Protein AF-A0A9J6EDT6-F1 (afdb_monomer_lite)

Sequence (341 aa):
MGRNQSLIVPTLGNRDWVPANAMRSVDAAAYRGFIISGGFKQLLPEEVWRNFERGGYYSLQLSKNIRLVCLNTVLWYTLNNGGRSRSRGDPQLEWLREQLHDAQRHGQKVFISGHIGPGFFLRSLPGTPVSCAHLTGSVTPYGSSHPLHKFTSVSVNPSLRLYSYRRSNGMLLDYTVYYLDLQKANMAAASKVLQLVIGHQVPRWERLYSAKDDFGLQDLSTTSMLELAQRISRSPDLLSRYISYGSSLHDAAPCDGGCRQTMLCAIMASRRDLHAACLGRGDEGHSAHGLPVKDGAETLPTVRDVTVGLTVSASVVAGIVLLVIAKRARMMRAQHYGRFI

InterPro domains:
  IPR029052 Metallo-dependent phosphatase-like [SSF56300] (9-185)
  IPR045473 Sphingomyelin phosphodiesterase, C-terminal domain [PF19272] (129-280)

Organism: Rhipicephalus microplus (NCBI:txid6941)

Secondary structure (DSSP, 8-state):
----S--------TTSSSSTT---SS-HHHHHHHHHTSSHHHHS-GGGHHHHHHHS-EEEEEETTEEEEE--GGGG-TT--S----SSS-HHHHHHHHHHHHHHHTT-EEEEE-SS---S-TTS-SSS------PPPPSS-----STTTTTTS-----EEEEEEEETTTTEEEEEEEEE--HHHHHHHHH-HHHHHHH-S-PPPPEEEEEHHHHHT-S-S-HHHHHHHHHHHHH-HHHHHHHHHHHTTT--SS---HHHHHHHHHHHH--SHHHHHHHTT----------S-------PPPPHHHHHHHHHHHHHHHHHHHHHHHHHHHHHTTS-------

Structure (mmCIF, N/CA/C/O backbone):
data_AF-A0A9J6EDT6-F1
#
_entry.id   AF-A0A9J6EDT6-F1
#
loop_
_atom_site.group_PDB
_atom_site.id
_atom_site.type_symbol
_atom_site.label_atom_id
_atom_site.label_alt_id
_atom_site.label_comp_id
_atom_site.label_asym_id
_atom_site.label_entity_id
_atom_site.label_seq_id
_atom_site.pdbx_PDB_ins_code
_atom_site.Cartn_x
_atom_site.Cartn_y
_atom_site.Cartn_z
_atom_site.occupancy
_atom_site.B_iso_or_equiv
_atom_site.auth_seq_id
_atom_site.auth_comp_id
_atom_site.auth_asym_id
_atom_site.auth_atom_id
_atom_site.pdbx_PDB_model_num
ATOM 1 N N . MET A 1 1 ? 1.818 -32.874 -4.295 1.00 38.69 1 MET A N 1
ATOM 2 C CA . MET A 1 1 ? 2.874 -32.353 -3.395 1.00 38.69 1 MET A CA 1
ATOM 3 C C . MET A 1 1 ? 2.411 -31.015 -2.831 1.00 38.69 1 MET A C 1
ATOM 5 O O . MET A 1 1 ? 1.708 -30.296 -3.529 1.00 38.69 1 MET A O 1
ATOM 9 N N . GLY A 1 2 ? 2.657 -30.774 -1.543 1.00 43.84 2 GLY A N 1
ATOM 10 C CA . GLY A 1 2 ? 1.793 -29.976 -0.662 1.00 43.84 2 GLY A CA 1
ATOM 11 C C . GLY A 1 2 ? 1.709 -28.476 -0.959 1.00 43.84 2 GLY A C 1
ATOM 12 O O . GLY A 1 2 ? 2.706 -27.768 -0.917 1.00 43.84 2 GLY A O 1
ATOM 13 N N . ARG A 1 3 ? 0.486 -27.973 -1.165 1.00 47.31 3 ARG A N 1
ATOM 14 C CA . ARG A 1 3 ? 0.162 -26.538 -1.154 1.00 47.31 3 ARG A CA 1
ATOM 15 C C . ARG A 1 3 ? -0.401 -26.154 0.217 1.00 47.31 3 ARG A C 1
ATOM 17 O O . ARG A 1 3 ? -1.591 -25.911 0.347 1.00 47.31 3 ARG A O 1
ATOM 24 N N . ASN A 1 4 ? 0.456 -26.138 1.234 1.00 53.44 4 ASN A N 1
ATOM 25 C CA . ASN A 1 4 ? 0.135 -25.573 2.555 1.00 53.44 4 ASN A CA 1
ATOM 26 C C . ASN A 1 4 ? 0.997 -24.338 2.876 1.00 53.44 4 ASN A C 1
ATOM 28 O O . ASN A 1 4 ? 1.150 -23.964 4.033 1.00 53.44 4 ASN A O 1
ATOM 32 N N . GLN A 1 5 ? 1.579 -23.706 1.853 1.00 74.50 5 GLN A N 1
ATOM 33 C CA . GLN A 1 5 ? 2.359 -22.479 1.998 1.00 74.50 5 GLN A CA 1
ATOM 34 C C . GLN A 1 5 ? 1.559 -21.282 1.485 1.00 74.50 5 GLN A C 1
ATOM 36 O O . GLN A 1 5 ? 0.989 -21.320 0.392 1.00 74.50 5 GLN A O 1
ATOM 41 N N . SER A 1 6 ? 1.518 -20.223 2.290 1.00 87.88 6 SER A N 1
ATOM 42 C CA . SER A 1 6 ? 0.964 -18.928 1.901 1.00 87.88 6 SER A CA 1
ATOM 43 C C . SER A 1 6 ? 1.780 -18.328 0.756 1.00 87.88 6 SER A C 1
ATOM 45 O O . SER A 1 6 ? 3.007 -18.287 0.825 1.00 87.88 6 SER A O 1
ATOM 47 N N . LEU A 1 7 ? 1.104 -17.831 -0.281 1.00 90.19 7 LEU A N 1
ATOM 48 C CA . LEU A 1 7 ? 1.748 -17.087 -1.364 1.00 90.19 7 LEU A CA 1
ATOM 49 C C . LEU A 1 7 ? 2.198 -15.713 -0.849 1.00 90.19 7 LEU A C 1
ATOM 51 O O . LEU A 1 7 ? 1.380 -14.947 -0.339 1.00 90.19 7 LEU A O 1
ATOM 55 N N . ILE A 1 8 ? 3.479 -15.393 -1.023 1.00 93.31 8 ILE A N 1
ATOM 56 C CA . ILE A 1 8 ? 4.061 -14.091 -0.682 1.00 93.31 8 ILE A CA 1
ATOM 57 C C . ILE A 1 8 ? 4.388 -13.363 -1.984 1.00 93.31 8 ILE A C 1
ATOM 59 O O . ILE A 1 8 ? 5.117 -13.887 -2.821 1.00 93.31 8 ILE A O 1
ATOM 63 N N . VAL A 1 9 ? 3.859 -12.150 -2.149 1.00 94.75 9 VAL A N 1
ATOM 64 C CA . VAL A 1 9 ? 3.999 -11.371 -3.386 1.00 94.75 9 VAL A CA 1
ATOM 65 C C . VAL A 1 9 ? 4.704 -10.037 -3.095 1.00 94.75 9 VAL A C 1
ATOM 67 O O . VAL A 1 9 ? 4.051 -9.088 -2.656 1.00 94.75 9 VAL A O 1
ATOM 70 N N . PRO A 1 10 ? 6.034 -9.941 -3.287 1.00 96.00 10 PRO A N 1
ATOM 71 C CA . PRO A 1 10 ? 6.797 -8.738 -2.959 1.00 96.00 10 PRO A CA 1
ATOM 72 C C . PRO A 1 10 ? 6.601 -7.602 -3.975 1.00 96.00 10 PRO A C 1
ATOM 74 O O . PRO A 1 10 ? 6.541 -7.814 -5.183 1.00 96.00 10 PRO A O 1
ATOM 77 N N . THR A 1 11 ? 6.563 -6.359 -3.500 1.00 96.25 11 THR A N 1
ATOM 78 C CA . THR A 1 11 ? 6.570 -5.150 -4.341 1.00 96.25 11 THR A CA 1
ATOM 79 C C . THR A 1 11 ? 7.785 -4.310 -3.970 1.00 96.25 11 THR A C 1
ATOM 81 O O . THR A 1 11 ? 7.991 -4.051 -2.788 1.00 96.25 11 THR A O 1
ATOM 84 N N . LEU A 1 12 ? 8.581 -3.905 -4.963 1.00 97.00 12 LEU A N 1
ATOM 85 C CA . LEU A 1 12 ? 9.830 -3.182 -4.722 1.00 97.00 12 LEU A CA 1
ATOM 86 C C . LEU A 1 12 ? 9.581 -1.764 -4.198 1.00 97.00 12 LEU A C 1
ATOM 88 O O . LEU A 1 12 ? 8.773 -1.012 -4.752 1.00 97.00 12 LEU A O 1
ATOM 92 N N . GLY A 1 13 ? 10.331 -1.396 -3.165 1.00 96.50 13 GLY A N 1
ATOM 93 C CA . GLY A 1 13 ? 10.409 -0.059 -2.603 1.00 96.50 13 GLY A CA 1
ATOM 94 C C . GLY A 1 13 ? 11.639 0.726 -3.044 1.00 96.50 13 GLY A C 1
ATOM 95 O O . GLY A 1 13 ? 12.617 0.199 -3.571 1.00 96.50 13 GLY A O 1
ATOM 96 N N . ASN A 1 14 ? 11.609 2.039 -2.821 1.00 94.25 14 ASN A N 1
ATOM 97 C CA . ASN A 1 14 ? 12.676 2.947 -3.257 1.00 94.25 14 ASN A CA 1
ATOM 98 C C . ASN A 1 14 ? 13.999 2.749 -2.494 1.00 94.25 14 ASN A C 1
ATOM 100 O O . ASN A 1 14 ? 15.045 3.216 -2.949 1.00 94.25 14 ASN A O 1
ATOM 104 N N . ARG A 1 15 ? 13.955 2.067 -1.343 1.00 93.94 15 ARG A N 1
ATOM 105 C CA . ARG A 1 15 ? 15.127 1.696 -0.535 1.00 93.94 15 ARG A CA 1
ATOM 106 C C . ARG A 1 15 ? 15.641 0.278 -0.802 1.00 93.94 15 ARG A C 1
ATOM 108 O O . ARG A 1 15 ? 16.673 -0.074 -0.245 1.00 93.94 15 ARG A O 1
ATOM 115 N N . ASP A 1 16 ? 14.999 -0.481 -1.690 1.00 95.75 16 ASP A N 1
ATOM 116 C CA . ASP A 1 16 ? 15.435 -1.838 -2.065 1.00 95.75 16 ASP A CA 1
ATOM 117 C C . ASP A 1 16 ? 16.568 -1.823 -3.104 1.00 95.75 16 ASP A C 1
ATOM 119 O O . ASP A 1 16 ? 16.994 -2.861 -3.600 1.00 95.75 16 ASP A O 1
ATOM 123 N N . TRP A 1 17 ? 17.050 -0.634 -3.466 1.00 94.31 17 TRP A N 1
ATOM 124 C CA . TRP A 1 17 ? 18.110 -0.426 -4.439 1.00 94.31 17 TRP A CA 1
ATOM 125 C C . TRP A 1 17 ? 19.313 0.246 -3.785 1.00 94.31 17 TRP A C 1
ATOM 127 O O . TRP A 1 17 ? 19.157 1.057 -2.869 1.00 94.31 17 TRP A O 1
ATOM 137 N N . VAL A 1 18 ? 20.510 -0.049 -4.293 1.00 91.75 18 VAL A N 1
ATOM 138 C CA . VAL A 1 18 ? 21.749 0.598 -3.858 1.00 91.75 18 VAL A CA 1
ATOM 139 C C . VAL A 1 18 ? 22.354 1.392 -5.023 1.00 91.75 18 VAL A C 1
ATOM 141 O O . VAL A 1 18 ? 22.650 0.801 -6.062 1.00 91.75 18 VAL A O 1
ATOM 144 N N . PRO A 1 19 ? 22.559 2.715 -4.870 1.00 93.75 19 PRO A N 1
ATOM 145 C CA . PRO A 1 19 ? 22.135 3.544 -3.736 1.00 93.75 19 PRO A CA 1
ATOM 146 C C . PRO A 1 19 ? 20.606 3.733 -3.684 1.00 93.75 19 PRO A C 1
ATOM 148 O O . PRO A 1 19 ? 19.911 3.587 -4.691 1.00 93.75 19 PRO A O 1
ATOM 151 N N . ALA A 1 20 ? 20.073 4.068 -2.503 1.00 92.38 20 ALA A N 1
ATOM 152 C CA . ALA A 1 20 ? 18.638 4.305 -2.335 1.00 92.38 20 ALA A CA 1
ATOM 153 C C . ALA A 1 20 ? 18.149 5.418 -3.276 1.00 92.38 20 ALA A C 1
ATOM 155 O O . ALA A 1 20 ? 18.846 6.410 -3.490 1.00 92.38 20 ALA A O 1
ATOM 156 N N . ASN A 1 21 ? 16.931 5.271 -3.802 1.00 92.06 21 ASN A N 1
ATOM 157 C CA . ASN A 1 21 ? 16.364 6.159 -4.821 1.00 92.06 21 ASN A CA 1
ATOM 158 C C . ASN A 1 21 ? 17.212 6.264 -6.104 1.00 92.06 21 ASN A C 1
ATOM 160 O O . ASN A 1 21 ? 17.249 7.323 -6.719 1.00 92.06 21 ASN A O 1
ATOM 164 N N . ALA A 1 22 ? 17.905 5.203 -6.518 1.00 95.12 22 ALA A N 1
ATOM 165 C CA . ALA A 1 22 ? 18.620 5.172 -7.797 1.00 95.12 22 ALA A CA 1
ATOM 166 C C . ALA A 1 22 ? 18.222 3.974 -8.671 1.00 95.12 22 ALA A C 1
ATOM 168 O O . ALA A 1 22 ? 19.026 3.461 -9.449 1.00 95.12 22 ALA A O 1
ATOM 169 N N . MET A 1 23 ? 16.969 3.529 -8.552 1.00 95.50 23 MET A N 1
ATOM 170 C CA . MET A 1 23 ? 16.460 2.373 -9.280 1.00 95.50 23 MET A CA 1
ATOM 171 C C . MET A 1 23 ? 16.336 2.681 -10.772 1.00 95.50 23 MET A C 1
ATOM 173 O O . MET A 1 23 ? 15.609 3.595 -11.177 1.00 95.50 23 MET A O 1
ATOM 177 N N . ARG A 1 24 ? 17.056 1.910 -11.588 1.00 93.31 24 ARG A N 1
ATOM 178 C CA . ARG A 1 24 ? 17.156 2.120 -13.035 1.00 93.31 24 ARG A CA 1
ATOM 179 C C . ARG A 1 24 ? 15.981 1.473 -13.752 1.00 93.31 24 ARG A C 1
ATOM 181 O O . ARG A 1 24 ? 15.628 0.342 -13.459 1.00 93.31 24 ARG A O 1
ATOM 188 N N . SER A 1 25 ? 15.419 2.169 -14.737 1.00 87.88 25 SER A N 1
ATOM 189 C CA . SER A 1 25 ? 14.292 1.658 -15.538 1.00 87.88 25 SER A CA 1
ATOM 190 C C . SER A 1 25 ? 14.646 0.488 -16.464 1.00 87.88 25 SER A C 1
ATOM 192 O O . SER A 1 25 ? 13.749 -0.241 -16.875 1.00 87.88 25 SER A O 1
ATOM 194 N N . VAL A 1 26 ? 15.930 0.305 -16.792 1.00 87.19 26 VAL A N 1
ATOM 195 C CA . VAL A 1 26 ? 16.430 -0.791 -17.633 1.00 87.19 26 VAL A CA 1
ATOM 196 C C . VAL A 1 26 ? 17.719 -1.331 -17.019 1.00 87.19 26 VAL A C 1
ATOM 198 O O . VAL A 1 26 ? 18.790 -0.756 -17.211 1.00 87.19 26 VAL A O 1
ATOM 201 N N . ASP A 1 27 ? 17.607 -2.423 -16.263 1.00 91.75 27 ASP A N 1
ATOM 202 C CA . ASP A 1 27 ? 18.749 -3.123 -15.664 1.00 91.75 27 ASP A CA 1
ATOM 203 C C . ASP A 1 27 ? 18.396 -4.590 -15.364 1.00 91.75 27 ASP A C 1
ATOM 205 O O . ASP A 1 27 ? 18.144 -4.994 -14.226 1.00 91.75 27 ASP A O 1
ATOM 209 N N . ALA A 1 28 ? 18.323 -5.402 -16.422 1.00 93.00 28 ALA A N 1
ATOM 210 C CA . ALA A 1 28 ? 17.904 -6.798 -16.305 1.00 93.00 28 ALA A CA 1
ATOM 211 C C . ALA A 1 28 ? 18.813 -7.621 -15.381 1.00 93.00 28 ALA A C 1
ATOM 213 O O . ALA A 1 28 ? 18.335 -8.535 -14.715 1.00 93.00 28 ALA A O 1
ATOM 214 N N . ALA A 1 29 ? 20.106 -7.287 -15.306 1.00 94.88 29 ALA A N 1
ATOM 215 C CA . ALA A 1 29 ? 21.044 -7.957 -14.413 1.00 94.88 29 ALA A CA 1
ATOM 216 C C . ALA A 1 29 ? 20.707 -7.683 -12.941 1.00 94.88 29 ALA A C 1
ATOM 218 O O . ALA A 1 29 ? 20.621 -8.625 -12.152 1.00 94.88 29 ALA A O 1
ATOM 219 N N . ALA A 1 30 ? 20.446 -6.423 -12.581 1.00 94.88 30 ALA A N 1
ATOM 220 C CA . ALA A 1 30 ? 20.045 -6.069 -11.225 1.00 94.88 30 ALA A CA 1
ATOM 221 C C . ALA A 1 30 ? 18.688 -6.680 -10.842 1.00 94.88 30 ALA A C 1
ATOM 223 O O . ALA A 1 30 ? 18.562 -7.265 -9.766 1.00 94.88 30 ALA A O 1
ATOM 224 N N . TYR A 1 31 ? 17.688 -6.633 -11.733 1.00 96.88 31 TYR A N 1
ATOM 225 C CA . TYR A 1 31 ? 16.389 -7.266 -11.478 1.00 96.88 31 TYR A CA 1
ATOM 226 C C . TYR A 1 31 ? 16.497 -8.788 -11.332 1.00 96.88 31 TYR A C 1
ATOM 228 O O . TYR A 1 31 ? 15.930 -9.363 -10.403 1.00 96.88 31 TYR A O 1
ATOM 236 N N . ARG A 1 32 ? 17.293 -9.446 -12.180 1.00 96.69 32 ARG A N 1
ATOM 237 C CA . ARG A 1 32 ? 17.616 -10.870 -12.031 1.00 96.69 32 ARG A CA 1
ATOM 238 C C . ARG A 1 32 ? 18.310 -11.165 -10.698 1.00 96.69 32 ARG A C 1
ATOM 240 O O . ARG A 1 32 ? 18.080 -12.223 -10.115 1.00 96.69 32 ARG A O 1
ATOM 247 N N . GLY A 1 33 ? 19.097 -10.224 -10.177 1.00 96.88 33 GLY A N 1
ATOM 248 C CA . GLY A 1 33 ? 19.704 -10.299 -8.849 1.00 96.88 33 GLY A CA 1
ATOM 249 C C . GLY A 1 33 ? 18.689 -10.517 -7.720 1.00 96.88 33 GLY A C 1
ATOM 250 O O . GLY A 1 33 ? 18.936 -11.350 -6.850 1.00 96.88 33 GLY A O 1
ATOM 251 N N . PHE A 1 34 ? 17.514 -9.875 -7.758 1.00 96.56 34 PHE A N 1
ATOM 252 C CA . PHE A 1 34 ? 16.452 -10.126 -6.765 1.00 96.56 34 PHE A CA 1
ATOM 253 C C . PHE A 1 34 ? 15.929 -11.566 -6.825 1.00 96.56 34 PHE A C 1
ATOM 255 O O . PHE A 1 34 ? 15.660 -12.172 -5.789 1.00 96.56 34 PHE A O 1
ATOM 262 N N . ILE A 1 35 ? 15.818 -12.130 -8.031 1.00 96.25 35 ILE A N 1
ATOM 263 C CA . ILE A 1 35 ? 15.349 -13.504 -8.250 1.00 96.25 35 ILE A CA 1
ATOM 264 C C . ILE A 1 35 ? 16.377 -14.503 -7.726 1.00 96.25 35 ILE A C 1
ATOM 266 O O . ILE A 1 35 ? 16.042 -15.353 -6.902 1.00 96.25 35 ILE A O 1
ATOM 270 N N . ILE A 1 36 ? 17.622 -14.393 -8.191 1.00 95.38 36 ILE A N 1
ATOM 271 C CA . ILE A 1 36 ? 18.660 -15.402 -7.951 1.00 95.38 36 ILE A CA 1
ATOM 272 C C . ILE A 1 36 ? 19.263 -15.269 -6.550 1.00 95.38 36 ILE A C 1
ATOM 274 O O . ILE A 1 36 ? 19.450 -16.279 -5.875 1.00 95.38 36 ILE A O 1
ATOM 278 N N . SER A 1 37 ? 19.534 -14.041 -6.106 1.00 94.69 37 SER A N 1
ATOM 279 C CA . SER A 1 37 ? 20.268 -13.765 -4.864 1.00 94.69 37 SER A CA 1
ATOM 280 C C . SER A 1 37 ? 19.402 -13.121 -3.780 1.00 94.69 37 SER A C 1
ATOM 282 O O . SER A 1 37 ? 19.696 -13.270 -2.600 1.00 94.69 37 SER A O 1
ATOM 284 N N . GLY A 1 38 ? 18.323 -12.427 -4.154 1.00 93.06 38 GLY A N 1
ATOM 285 C CA . GLY A 1 38 ? 17.404 -11.754 -3.223 1.00 93.06 38 GLY A CA 1
ATOM 286 C C . GLY A 1 38 ? 16.283 -12.638 -2.668 1.00 93.06 38 GLY A C 1
ATOM 287 O O . GLY A 1 38 ? 15.365 -12.129 -2.032 1.00 93.06 38 GLY A O 1
ATOM 288 N N . GLY A 1 39 ? 16.313 -13.948 -2.934 1.00 93.38 39 GLY A N 1
ATOM 289 C CA . GLY A 1 39 ? 15.320 -14.909 -2.439 1.00 93.38 39 GLY A CA 1
ATOM 290 C C . GLY A 1 39 ? 13.986 -14.912 -3.194 1.00 93.38 39 GLY A C 1
ATOM 291 O O . GLY A 1 39 ? 13.130 -15.746 -2.900 1.00 93.38 39 GLY A O 1
ATOM 292 N N . PHE A 1 40 ? 13.787 -14.058 -4.209 1.00 95.38 40 PHE A N 1
ATOM 293 C CA . PHE A 1 40 ? 12.492 -13.983 -4.902 1.00 95.38 40 PHE A CA 1
ATOM 294 C C . PHE A 1 40 ? 12.185 -15.256 -5.697 1.00 95.38 40 PHE A C 1
ATOM 296 O O . PHE A 1 40 ? 11.012 -15.554 -5.898 1.00 95.38 40 PHE A O 1
ATOM 303 N N . LYS A 1 41 ? 13.191 -16.065 -6.062 1.00 94.50 41 LYS A N 1
ATOM 304 C CA . LYS A 1 41 ? 12.986 -17.405 -6.642 1.00 94.50 41 LYS A CA 1
ATOM 305 C C . LYS A 1 41 ? 12.113 -18.321 -5.770 1.00 94.50 41 LYS A C 1
ATOM 307 O O . LYS A 1 41 ? 11.437 -19.191 -6.303 1.00 94.50 41 LYS A O 1
ATOM 312 N N . GLN A 1 42 ? 12.125 -18.143 -4.448 1.00 92.69 42 GLN A N 1
ATOM 313 C CA . GLN A 1 42 ? 11.323 -18.946 -3.514 1.00 92.69 42 GLN A CA 1
ATOM 314 C C . GLN A 1 42 ? 9.898 -18.399 -3.346 1.00 92.69 42 GLN A C 1
ATOM 316 O O . GLN A 1 42 ? 9.012 -19.121 -2.899 1.00 92.69 42 GLN A O 1
ATOM 321 N N . LEU A 1 43 ? 9.682 -17.124 -3.687 1.00 93.81 43 LEU A N 1
ATOM 322 C CA . LEU A 1 43 ? 8.419 -16.411 -3.482 1.00 93.81 43 LEU A CA 1
ATOM 323 C C . LEU A 1 43 ? 7.587 -16.327 -4.768 1.00 93.81 43 LEU A C 1
ATOM 325 O O . LEU A 1 43 ? 6.360 -16.364 -4.719 1.00 93.81 43 LEU A O 1
ATOM 329 N N . LEU A 1 44 ? 8.258 -16.202 -5.916 1.00 93.62 44 LEU A N 1
ATOM 330 C CA . LEU A 1 44 ? 7.648 -15.917 -7.208 1.00 93.62 44 LEU A CA 1
ATOM 331 C C . LEU A 1 44 ? 7.788 -17.093 -8.183 1.00 93.62 44 LEU A C 1
ATOM 333 O O . LEU A 1 44 ? 8.900 -17.592 -8.371 1.00 93.62 44 LEU A O 1
ATOM 337 N N . PRO A 1 45 ? 6.702 -17.487 -8.873 1.00 93.50 45 PRO A N 1
ATOM 338 C CA . PRO A 1 45 ? 6.756 -18.535 -9.887 1.00 93.50 45 PRO A CA 1
ATOM 339 C C . PRO A 1 45 ? 7.574 -18.098 -11.111 1.00 93.50 45 PRO A C 1
ATOM 341 O O . PRO A 1 45 ? 7.629 -16.916 -11.446 1.00 93.50 45 PRO A O 1
ATOM 344 N N . GLU A 1 46 ? 8.172 -19.056 -11.823 1.00 94.88 46 GLU A N 1
ATOM 345 C CA . GLU A 1 46 ? 9.049 -18.776 -12.976 1.00 94.88 46 GLU A CA 1
ATOM 346 C C . GLU A 1 46 ? 8.358 -17.981 -14.096 1.00 94.88 46 GLU A C 1
ATOM 348 O O . GLU A 1 46 ? 8.991 -17.181 -14.785 1.00 94.88 46 GLU A O 1
ATOM 353 N N . GLU A 1 47 ? 7.038 -18.132 -14.236 1.00 94.69 47 GLU A N 1
ATOM 354 C CA . GLU A 1 47 ? 6.223 -17.446 -15.246 1.00 94.69 47 GLU A CA 1
ATOM 355 C C . GLU A 1 47 ? 6.302 -15.912 -15.167 1.00 94.69 47 GLU A C 1
ATOM 357 O O . GLU A 1 47 ? 6.160 -15.235 -16.189 1.00 94.69 47 GLU A O 1
ATOM 362 N N . VAL A 1 48 ? 6.574 -15.341 -13.984 1.00 96.00 48 VAL A N 1
ATOM 363 C CA . VAL A 1 48 ? 6.650 -13.881 -13.820 1.00 96.00 48 VAL A CA 1
ATOM 364 C C . VAL A 1 48 ? 8.049 -13.310 -14.018 1.00 96.00 48 VAL A C 1
ATOM 366 O O . VAL A 1 48 ? 8.196 -12.098 -14.196 1.00 96.00 48 VAL A O 1
ATOM 369 N N . TRP A 1 49 ? 9.081 -14.157 -14.026 1.00 95.94 49 TRP A N 1
ATOM 370 C CA . TRP A 1 49 ? 10.478 -13.718 -13.989 1.00 95.94 49 TRP A CA 1
ATOM 371 C C . TRP A 1 49 ? 10.852 -12.882 -15.209 1.00 95.94 49 TRP A C 1
ATOM 373 O O . TRP A 1 49 ? 11.505 -11.853 -15.069 1.00 95.94 49 TRP A O 1
ATOM 383 N N . ARG A 1 50 ? 10.361 -13.248 -16.400 1.00 95.12 50 ARG A N 1
ATOM 384 C CA . ARG A 1 50 ? 10.637 -12.494 -17.633 1.00 95.12 50 ARG A CA 1
ATOM 385 C C . ARG A 1 50 ? 10.159 -11.041 -17.550 1.00 95.12 50 ARG A C 1
ATOM 387 O O . ARG A 1 50 ? 10.851 -10.154 -18.038 1.00 95.12 50 ARG A O 1
ATOM 394 N N . ASN A 1 51 ? 8.985 -10.790 -16.966 1.00 94.56 51 ASN A N 1
ATOM 395 C CA . ASN A 1 51 ? 8.484 -9.423 -16.789 1.00 94.56 51 ASN A CA 1
ATOM 396 C C . ASN A 1 51 ? 9.207 -8.716 -15.642 1.00 94.56 51 ASN A C 1
ATOM 398 O O . ASN A 1 51 ? 9.599 -7.560 -15.794 1.00 94.56 51 ASN A O 1
ATOM 402 N N . PHE A 1 52 ? 9.482 -9.433 -14.549 1.00 96.94 52 PHE A N 1
ATOM 403 C CA . PHE A 1 52 ? 10.256 -8.892 -13.439 1.00 96.94 52 PHE A CA 1
ATOM 404 C C . PHE A 1 52 ? 11.638 -8.397 -13.899 1.00 96.94 52 PHE A C 1
ATOM 406 O O . PHE A 1 52 ? 12.037 -7.289 -13.561 1.00 96.94 52 PHE A O 1
ATOM 413 N N . GLU A 1 53 ? 12.340 -9.147 -14.751 1.00 96.12 53 GLU A N 1
ATOM 414 C CA . GLU A 1 53 ? 13.641 -8.746 -15.305 1.00 96.12 53 GLU A CA 1
ATOM 415 C C . GLU A 1 53 ? 13.579 -7.497 -16.203 1.00 96.12 53 GLU A C 1
ATOM 417 O O . GLU A 1 53 ? 14.590 -6.822 -16.383 1.00 96.12 53 GLU A O 1
ATOM 422 N N . ARG A 1 54 ? 12.410 -7.148 -16.759 1.00 93.62 54 ARG A N 1
ATOM 423 C CA . ARG A 1 54 ? 12.257 -5.945 -17.596 1.00 93.62 54 ARG A CA 1
ATOM 424 C C . ARG A 1 54 ? 12.215 -4.654 -16.786 1.00 93.62 54 ARG A C 1
ATOM 426 O O . ARG A 1 54 ? 12.568 -3.611 -17.327 1.00 93.62 54 ARG A O 1
ATOM 433 N N . GLY A 1 55 ? 11.750 -4.698 -15.539 1.00 93.94 55 GLY A N 1
ATOM 434 C CA . GLY A 1 55 ? 11.508 -3.471 -14.776 1.00 93.94 55 GLY A CA 1
ATOM 435 C C . GLY A 1 55 ? 10.996 -3.643 -13.348 1.00 93.94 55 GLY A C 1
ATOM 436 O O . GLY A 1 55 ? 10.495 -2.678 -12.777 1.00 93.94 55 GLY A O 1
ATOM 437 N N . GLY A 1 56 ? 11.067 -4.838 -12.764 1.00 96.31 56 GLY A N 1
ATOM 438 C CA . GLY A 1 56 ? 10.602 -5.127 -11.403 1.00 96.31 56 GLY A CA 1
ATOM 439 C C . GLY A 1 56 ? 9.079 -5.162 -11.231 1.00 96.31 56 GLY A C 1
ATOM 440 O O . GLY A 1 56 ? 8.601 -5.131 -10.100 1.00 96.31 56 GLY A O 1
ATOM 441 N N . TYR A 1 57 ? 8.316 -5.202 -12.327 1.00 97.50 57 TYR A N 1
ATOM 442 C CA . TYR A 1 57 ? 6.854 -5.309 -12.330 1.00 97.50 57 TYR A CA 1
ATOM 443 C C . TYR A 1 57 ? 6.398 -6.638 -12.935 1.00 97.50 57 TYR A C 1
ATOM 445 O O . TYR A 1 57 ? 7.083 -7.225 -13.773 1.00 97.50 57 TYR A O 1
ATOM 453 N N . TYR A 1 58 ? 5.249 -7.136 -12.487 1.00 98.06 58 TYR A N 1
ATOM 454 C CA . TYR A 1 58 ? 4.726 -8.436 -12.901 1.00 98.06 58 TYR A CA 1
ATOM 455 C C . TYR A 1 58 ? 3.256 -8.625 -12.511 1.00 98.06 58 TYR A C 1
ATOM 457 O O . TYR A 1 58 ? 2.702 -7.864 -11.718 1.00 98.06 58 TYR A O 1
ATOM 465 N N . SER A 1 59 ? 2.609 -9.645 -13.074 1.00 98.06 59 SER A N 1
ATOM 466 C CA . SER A 1 59 ? 1.213 -9.990 -12.796 1.00 98.06 59 SER A CA 1
ATOM 467 C C . SER A 1 59 ? 1.080 -11.448 -12.380 1.00 98.06 59 SER A C 1
ATOM 469 O O . SER A 1 59 ? 1.737 -12.307 -12.959 1.00 98.06 59 SER A O 1
ATOM 471 N N . LEU A 1 60 ? 0.181 -11.729 -11.440 1.00 96.12 60 LEU A N 1
ATOM 472 C CA . LEU A 1 60 ? -0.165 -13.075 -10.990 1.00 96.12 60 LEU A CA 1
ATOM 473 C C . LEU A 1 60 ? -1.669 -13.296 -11.090 1.00 96.12 60 LEU A C 1
ATOM 475 O O . LEU A 1 60 ? -2.468 -12.444 -10.694 1.00 96.12 60 LEU A O 1
ATOM 479 N N . GLN A 1 61 ? -2.068 -14.470 -11.565 1.00 94.81 61 GLN A N 1
ATOM 480 C CA . GLN A 1 61 ? -3.456 -14.897 -11.492 1.00 94.81 61 GLN A CA 1
ATOM 481 C C . GLN A 1 61 ? -3.708 -15.589 -10.146 1.00 94.81 61 GLN A C 1
ATOM 483 O O . GLN A 1 61 ? -3.237 -16.696 -9.909 1.00 94.81 61 GLN A O 1
ATOM 488 N N . LEU A 1 62 ? -4.456 -14.935 -9.253 1.00 93.56 62 LEU A N 1
ATOM 489 C CA . LEU A 1 62 ? -4.768 -15.479 -7.924 1.00 93.56 62 LEU A CA 1
ATOM 490 C C . LEU A 1 62 ? -5.919 -16.494 -7.977 1.00 93.56 62 LEU A C 1
ATOM 492 O O . LEU A 1 62 ? -5.979 -17.423 -7.173 1.00 93.56 62 LEU A O 1
ATOM 496 N N . SER A 1 63 ? -6.853 -16.311 -8.913 1.00 94.19 63 SER A N 1
ATOM 497 C CA . SER A 1 63 ? -7.938 -17.249 -9.216 1.00 94.19 63 SER A CA 1
ATOM 498 C C . SER A 1 63 ? -8.453 -17.026 -10.642 1.00 94.19 63 SER A C 1
ATOM 500 O O . SER A 1 63 ? -8.004 -16.117 -11.342 1.00 94.19 63 SER A O 1
ATOM 502 N N . LYS A 1 64 ? -9.450 -17.803 -11.088 1.00 95.06 64 LYS A N 1
ATOM 503 C CA . LYS A 1 64 ? -10.120 -17.562 -12.380 1.00 95.06 64 LYS A CA 1
ATOM 504 C C . LYS A 1 64 ? -10.623 -16.115 -12.518 1.00 95.06 64 LYS A C 1
ATOM 506 O O . LYS A 1 64 ? -10.538 -15.557 -13.607 1.00 95.06 64 LYS A O 1
ATOM 511 N N . ASN A 1 65 ? -11.053 -15.507 -11.409 1.00 96.00 65 ASN A N 1
ATOM 512 C CA . ASN A 1 65 ? -11.750 -14.219 -11.386 1.00 96.00 65 ASN A CA 1
ATOM 513 C C . ASN A 1 65 ? -10.917 -13.084 -10.767 1.00 96.00 65 ASN A C 1
ATOM 515 O O . ASN A 1 65 ? -11.410 -11.962 -10.676 1.00 96.00 65 ASN A O 1
ATOM 519 N N . ILE A 1 66 ? -9.694 -13.352 -10.292 1.00 97.50 66 ILE A N 1
ATOM 520 C CA . ILE A 1 66 ? -8.871 -12.365 -9.578 1.00 97.50 66 ILE A CA 1
ATOM 521 C C . ILE A 1 66 ? -7.443 -12.378 -10.117 1.00 97.50 66 ILE A C 1
ATOM 523 O O . ILE A 1 66 ? -6.769 -13.411 -10.114 1.00 97.50 66 ILE A O 1
ATOM 527 N N . ARG A 1 67 ? -6.967 -11.197 -10.506 1.00 97.75 67 ARG A N 1
ATOM 528 C CA . ARG A 1 67 ? -5.588 -10.925 -10.912 1.00 97.75 67 ARG A CA 1
ATOM 529 C C . ARG A 1 67 ? -4.950 -9.924 -9.954 1.00 97.75 67 ARG A C 1
ATOM 531 O O . ARG A 1 67 ? -5.597 -8.980 -9.512 1.00 97.75 67 ARG A O 1
ATOM 538 N N . LEU A 1 68 ? -3.672 -10.116 -9.660 1.00 97.81 68 LEU A N 1
ATOM 539 C CA . LEU A 1 68 ? -2.825 -9.156 -8.966 1.00 97.81 68 LEU A CA 1
ATOM 540 C C . LEU A 1 68 ? -1.805 -8.593 -9.955 1.00 97.81 68 LEU A C 1
ATOM 542 O O . LEU A 1 68 ? -1.160 -9.352 -10.674 1.00 97.81 68 LEU A O 1
ATOM 546 N N . VAL A 1 69 ? -1.659 -7.273 -9.988 1.00 98.50 69 VAL A N 1
ATOM 547 C CA . VAL A 1 69 ? -0.644 -6.564 -10.768 1.00 98.50 69 VAL A CA 1
ATOM 548 C C . VAL A 1 69 ? 0.260 -5.807 -9.801 1.00 98.50 69 VAL A C 1
ATOM 550 O O . VAL A 1 69 ? -0.184 -4.903 -9.097 1.00 98.50 69 VAL A O 1
ATOM 553 N N . CYS A 1 70 ? 1.531 -6.185 -9.760 1.00 98.19 70 CYS A N 1
ATOM 554 C CA . CYS A 1 70 ? 2.554 -5.547 -8.946 1.00 98.19 70 CYS A CA 1
ATOM 555 C C . CYS A 1 70 ? 3.345 -4.579 -9.819 1.00 98.19 70 CYS A C 1
ATOM 557 O O . CYS A 1 70 ? 4.046 -4.994 -10.743 1.00 98.19 70 CYS A O 1
ATOM 559 N N . LEU A 1 71 ? 3.212 -3.289 -9.526 1.00 97.94 71 LEU A N 1
ATOM 560 C CA . LEU A 1 71 ? 3.893 -2.217 -10.235 1.00 97.94 71 LEU A CA 1
ATOM 561 C C . LEU A 1 71 ? 5.191 -1.842 -9.524 1.00 97.94 71 LEU A C 1
ATOM 563 O O . LEU A 1 71 ? 5.246 -1.720 -8.299 1.00 97.94 71 LEU A O 1
ATOM 567 N N . ASN A 1 72 ? 6.213 -1.546 -10.314 1.00 96.88 72 ASN A N 1
ATOM 568 C CA . ASN A 1 72 ? 7.385 -0.825 -9.863 1.00 96.88 72 ASN A CA 1
ATOM 569 C C . ASN A 1 72 ? 7.138 0.685 -9.976 1.00 96.88 72 ASN A C 1
ATOM 571 O O . ASN A 1 72 ? 7.562 1.359 -10.920 1.00 96.88 72 ASN A O 1
ATOM 575 N N . THR A 1 73 ? 6.442 1.218 -8.977 1.00 95.31 73 THR A N 1
ATOM 576 C CA . THR A 1 73 ? 6.125 2.648 -8.856 1.00 95.31 73 THR A CA 1
ATOM 577 C C . THR A 1 73 ? 7.345 3.520 -8.538 1.00 95.31 73 THR A C 1
ATOM 579 O O . THR A 1 73 ? 7.275 4.739 -8.672 1.00 95.31 73 THR A O 1
ATOM 582 N N . VAL A 1 74 ? 8.476 2.929 -8.122 1.00 94.69 74 VAL A N 1
ATOM 583 C CA . VAL A 1 74 ? 9.722 3.669 -7.837 1.00 94.69 74 VAL A CA 1
ATOM 584 C C . VAL A 1 74 ? 10.235 4.371 -9.096 1.00 94.69 74 VAL A C 1
ATOM 586 O O . VAL A 1 74 ? 10.772 5.473 -9.016 1.00 94.69 74 VAL A O 1
ATOM 589 N N . LEU A 1 75 ? 9.989 3.788 -10.273 1.00 92.69 75 LEU A N 1
ATOM 590 C CA . LEU A 1 75 ? 10.352 4.374 -11.568 1.00 92.69 75 LEU A CA 1
ATOM 591 C C . LEU A 1 75 ? 9.640 5.709 -11.855 1.00 92.69 75 LEU A C 1
ATOM 593 O O . LEU A 1 75 ? 10.108 6.491 -12.684 1.00 92.69 75 LEU A O 1
ATOM 597 N N . TRP A 1 76 ? 8.535 5.991 -11.159 1.00 90.31 76 TRP A N 1
ATOM 598 C CA . TRP A 1 76 ? 7.785 7.246 -11.258 1.00 90.31 76 TRP A CA 1
ATOM 599 C C . TRP A 1 76 ? 8.067 8.216 -10.112 1.00 90.31 76 TRP A C 1
ATOM 601 O O . TRP A 1 76 ? 7.553 9.336 -10.121 1.00 90.31 76 TRP A O 1
ATOM 611 N N . TYR A 1 77 ? 8.871 7.810 -9.131 1.00 89.75 77 TYR A N 1
ATOM 612 C CA . TYR A 1 77 ? 9.160 8.638 -7.975 1.00 89.75 77 TYR A CA 1
ATOM 613 C C . TYR A 1 77 ? 10.018 9.842 -8.366 1.00 89.75 77 TYR A C 1
ATOM 615 O O . TYR A 1 77 ? 11.049 9.701 -9.020 1.00 89.75 77 TYR A O 1
ATOM 623 N N . THR A 1 78 ? 9.609 11.038 -7.945 1.00 85.81 78 THR A N 1
ATOM 624 C CA . THR A 1 78 ? 10.288 12.294 -8.298 1.00 85.81 78 THR A CA 1
ATOM 625 C C . THR A 1 78 ? 11.704 12.396 -7.744 1.00 85.81 78 THR A C 1
ATOM 627 O O . THR A 1 78 ? 12.520 13.092 -8.335 1.00 85.81 78 THR A O 1
ATOM 630 N N . LEU A 1 79 ? 12.001 11.701 -6.641 1.00 87.56 79 LEU A N 1
ATOM 631 C CA . LEU A 1 79 ? 13.340 11.655 -6.046 1.00 87.56 79 LEU A CA 1
ATOM 632 C C . LEU A 1 79 ? 14.177 10.464 -6.540 1.00 87.56 79 LEU A C 1
ATOM 634 O O . LEU A 1 79 ? 15.252 10.226 -5.997 1.00 87.56 79 LEU A O 1
ATOM 638 N N . ASN A 1 80 ? 13.694 9.688 -7.519 1.00 91.81 80 ASN A N 1
ATOM 639 C CA . ASN A 1 80 ? 14.465 8.590 -8.092 1.00 91.81 80 ASN A CA 1
ATOM 640 C C . ASN A 1 80 ? 15.462 9.098 -9.146 1.00 91.81 80 ASN A C 1
ATOM 642 O O . ASN A 1 80 ? 15.083 9.533 -10.233 1.00 91.81 80 ASN A O 1
ATOM 646 N N . ASN A 1 81 ? 16.748 8.944 -8.852 1.00 92.44 81 ASN A N 1
ATOM 647 C CA . ASN A 1 81 ? 17.877 9.386 -9.665 1.00 92.44 81 ASN A CA 1
ATOM 648 C C . ASN A 1 81 ? 18.451 8.267 -10.556 1.00 92.44 81 ASN A C 1
ATOM 650 O O . ASN A 1 81 ? 19.502 8.441 -11.165 1.00 92.44 81 ASN A O 1
ATOM 654 N N . GLY A 1 82 ? 17.770 7.119 -10.670 1.00 88.75 82 GLY A N 1
ATOM 655 C CA . GLY A 1 82 ? 18.217 5.960 -11.461 1.00 88.75 82 GLY A CA 1
ATOM 656 C C . GLY A 1 82 ? 18.126 6.118 -12.985 1.00 88.75 82 GLY A C 1
ATOM 657 O O . GLY A 1 82 ? 18.415 5.183 -13.729 1.00 88.75 82 GLY A O 1
ATOM 658 N N . GLY A 1 83 ? 17.725 7.292 -13.471 1.00 81.50 83 GLY A N 1
ATOM 659 C CA . GLY A 1 83 ? 17.543 7.560 -14.894 1.00 81.50 83 GLY A CA 1
ATOM 660 C C . GLY A 1 83 ? 16.215 7.024 -15.440 1.00 81.50 83 GLY A C 1
ATOM 661 O O . GLY A 1 83 ? 15.784 5.896 -15.177 1.00 81.50 83 GLY A O 1
ATOM 662 N N . ARG A 1 84 ? 15.547 7.863 -16.237 1.00 71.31 84 ARG A N 1
ATOM 663 C CA . ARG A 1 84 ? 14.293 7.509 -16.912 1.00 71.31 84 ARG A CA 1
ATOM 664 C C . ARG A 1 84 ? 14.592 6.795 -18.225 1.00 71.31 84 ARG A C 1
ATOM 666 O O . ARG A 1 84 ? 15.639 7.020 -18.834 1.00 71.31 84 ARG A O 1
ATOM 673 N N . SER A 1 85 ? 13.658 5.958 -18.668 1.00 68.62 85 SER A N 1
ATOM 674 C CA . SER A 1 85 ? 13.760 5.337 -19.985 1.00 68.62 85 SER A CA 1
ATOM 675 C C . SER A 1 85 ? 13.860 6.423 -21.059 1.00 68.62 85 SER A C 1
ATOM 677 O O . SER A 1 85 ? 13.136 7.417 -21.012 1.00 68.62 85 SER A O 1
ATOM 679 N N . ARG A 1 86 ? 14.750 6.225 -22.037 1.00 65.44 86 ARG A N 1
ATOM 680 C CA . ARG A 1 86 ? 14.888 7.108 -23.210 1.00 65.44 86 ARG A CA 1
ATOM 681 C C . ARG A 1 86 ? 13.799 6.858 -24.263 1.00 65.44 86 ARG A C 1
ATOM 683 O O . ARG A 1 86 ? 13.775 7.541 -25.284 1.00 65.44 86 ARG A O 1
ATOM 690 N N . SER A 1 87 ? 12.923 5.874 -24.048 1.00 67.69 87 SER A N 1
ATOM 691 C CA . SER A 1 87 ? 11.772 5.614 -24.915 1.00 67.69 87 SER A CA 1
ATOM 692 C C . SER A 1 87 ? 10.781 6.778 -24.873 1.00 67.69 87 SER A C 1
ATOM 694 O O . SER A 1 87 ? 10.528 7.345 -23.814 1.00 67.69 87 SER A O 1
ATOM 696 N N . ARG A 1 88 ? 10.157 7.099 -26.015 1.00 71.75 88 ARG A N 1
ATOM 697 C CA . ARG A 1 88 ? 9.095 8.125 -26.086 1.00 71.75 88 ARG A CA 1
ATOM 698 C C . ARG A 1 88 ? 7.849 7.781 -25.246 1.00 71.75 88 ARG A C 1
ATOM 700 O O . ARG A 1 88 ? 7.054 8.672 -24.974 1.00 71.75 88 ARG A O 1
ATOM 707 N N . GLY A 1 89 ? 7.684 6.521 -24.835 1.00 82.75 89 GLY A N 1
ATOM 708 C CA . GLY A 1 89 ? 6.588 6.044 -23.983 1.00 82.75 89 GLY A CA 1
ATOM 709 C C . GLY A 1 89 ? 7.063 5.418 -22.671 1.00 82.75 89 GLY A C 1
ATOM 710 O O . GLY A 1 89 ? 8.265 5.288 -22.432 1.00 82.75 89 GLY A O 1
ATOM 711 N N . ASP A 1 90 ? 6.102 5.005 -21.844 1.00 88.94 90 ASP A N 1
ATOM 712 C CA . ASP A 1 90 ? 6.322 4.274 -20.593 1.00 88.94 90 ASP A CA 1
ATOM 713 C C . ASP A 1 90 ? 5.951 2.791 -20.790 1.00 88.94 90 ASP A C 1
ATOM 715 O O . ASP A 1 90 ? 4.760 2.466 -20.839 1.00 88.94 90 ASP A O 1
ATOM 719 N N . PRO A 1 91 ? 6.942 1.885 -20.916 1.00 91.44 91 PRO A N 1
ATOM 720 C CA . PRO A 1 91 ? 6.684 0.469 -21.164 1.00 91.44 91 PRO A CA 1
ATOM 721 C C . PRO A 1 91 ? 5.854 -0.205 -20.068 1.00 91.44 91 PRO A C 1
ATOM 723 O O . PRO A 1 91 ? 5.109 -1.135 -20.359 1.00 91.44 91 PRO A O 1
ATOM 726 N N . GLN A 1 92 ? 5.959 0.256 -18.818 1.00 93.88 92 GLN A N 1
ATOM 727 C CA . GLN A 1 92 ? 5.207 -0.319 -17.708 1.00 93.88 92 GLN A CA 1
ATOM 728 C C . GLN A 1 92 ? 3.738 0.109 -17.752 1.00 93.88 92 GLN A C 1
ATOM 730 O O . GLN A 1 92 ? 2.868 -0.714 -17.484 1.00 93.88 92 GLN A O 1
ATOM 735 N N . LEU A 1 93 ? 3.442 1.369 -18.094 1.00 92.88 93 LEU A N 1
ATOM 736 C CA . LEU A 1 93 ? 2.053 1.816 -18.265 1.00 92.88 93 LEU A CA 1
ATOM 737 C C . LEU A 1 93 ? 1.384 1.154 -19.471 1.00 92.88 93 LEU A C 1
ATOM 739 O O . LEU A 1 93 ? 0.211 0.794 -19.390 1.00 92.88 93 LEU A O 1
ATOM 743 N N . GLU A 1 94 ? 2.125 0.964 -20.561 1.00 94.06 94 GLU A N 1
ATOM 744 C CA . GLU A 1 94 ? 1.623 0.241 -21.729 1.00 94.06 94 GLU A CA 1
ATOM 745 C C . GLU A 1 94 ? 1.342 -1.229 -21.392 1.00 94.06 94 GLU A C 1
ATOM 747 O O . GLU A 1 94 ? 0.246 -1.730 -21.637 1.00 94.06 94 GLU A O 1
ATOM 752 N N . TRP A 1 95 ? 2.275 -1.888 -20.705 1.00 96.12 95 TRP A N 1
ATOM 753 C CA . TRP A 1 95 ? 2.072 -3.242 -20.198 1.00 96.12 95 TRP A CA 1
ATOM 754 C C . TRP A 1 95 ? 0.888 -3.327 -19.219 1.00 96.12 95 TRP A C 1
ATOM 756 O O . TRP A 1 95 ? 0.070 -4.239 -19.314 1.00 96.12 95 TRP A O 1
ATOM 766 N N . LEU A 1 96 ? 0.733 -2.361 -18.306 1.00 97.12 96 LEU A N 1
ATOM 767 C CA . LEU A 1 96 ? -0.418 -2.291 -17.399 1.00 97.12 96 LEU A CA 1
ATOM 768 C C . LEU A 1 96 ? -1.734 -2.194 -18.182 1.00 97.12 96 LEU A C 1
ATOM 770 O O . LEU A 1 96 ? -2.693 -2.889 -17.848 1.00 97.12 96 LEU A O 1
ATOM 774 N N . ARG A 1 97 ? -1.784 -1.372 -19.235 1.00 96.94 97 ARG A N 1
ATOM 775 C CA . ARG A 1 97 ? -2.955 -1.248 -20.112 1.00 96.94 97 ARG A CA 1
ATOM 776 C C . ARG A 1 97 ? -3.324 -2.596 -20.736 1.00 96.94 97 ARG A C 1
ATOM 778 O O . ARG A 1 97 ? -4.496 -2.968 -20.720 1.00 96.94 97 ARG A O 1
ATOM 785 N N . GLU A 1 98 ? -2.341 -3.358 -21.212 1.00 97.75 98 GLU A N 1
ATOM 786 C CA . GLU A 1 98 ? -2.553 -4.721 -21.717 1.00 97.75 98 GLU A CA 1
ATOM 787 C C . GLU A 1 98 ? -3.105 -5.659 -20.632 1.00 97.75 98 GLU A C 1
ATOM 789 O O . GLU A 1 98 ? -4.081 -6.371 -20.881 1.00 97.75 98 GLU A O 1
ATOM 794 N N . GLN A 1 99 ? -2.543 -5.623 -19.416 1.00 98.00 99 GLN A N 1
ATOM 795 C CA . GLN A 1 99 ? -3.009 -6.450 -18.295 1.00 98.00 99 GLN A CA 1
ATOM 796 C C . GLN A 1 99 ? -4.459 -6.149 -17.904 1.00 98.00 99 GLN A C 1
ATOM 798 O O . GLN A 1 99 ? -5.213 -7.077 -17.597 1.00 98.00 99 GLN A O 1
ATOM 803 N N . LEU A 1 100 ? -4.852 -4.872 -17.914 1.00 97.94 100 LEU A N 1
ATOM 804 C CA . LEU A 1 100 ? -6.212 -4.436 -17.594 1.00 97.94 100 LEU A CA 1
ATOM 805 C C . LEU A 1 100 ? -7.205 -4.804 -18.702 1.00 97.94 100 LEU A C 1
ATOM 807 O O . LEU A 1 100 ? -8.284 -5.309 -18.395 1.00 97.94 100 LEU A O 1
ATOM 811 N N . HIS A 1 101 ? -6.844 -4.625 -19.977 1.00 98.19 101 HIS A N 1
ATOM 812 C CA . HIS A 1 101 ? -7.685 -5.068 -21.092 1.00 98.19 101 HIS A CA 1
ATOM 813 C C . HIS A 1 101 ? -7.889 -6.582 -21.089 1.00 98.19 101 HIS A C 1
ATOM 815 O O . HIS A 1 101 ? -8.997 -7.061 -21.327 1.00 98.19 101 HIS A O 1
ATOM 821 N N . ASP A 1 102 ? -6.836 -7.346 -20.809 1.00 97.69 102 ASP A N 1
ATOM 822 C CA . ASP A 1 102 ? -6.935 -8.795 -20.725 1.00 97.69 102 ASP A CA 1
ATOM 823 C C . ASP A 1 102 ? -7.806 -9.254 -19.549 1.00 97.69 102 ASP A C 1
ATOM 825 O O . ASP A 1 102 ? -8.668 -10.115 -19.723 1.00 97.69 102 ASP A O 1
ATOM 829 N N . ALA A 1 103 ? -7.658 -8.623 -18.382 1.00 97.94 103 ALA A N 1
ATOM 830 C CA . ALA A 1 103 ? -8.527 -8.874 -17.237 1.00 97.94 103 ALA A CA 1
ATOM 831 C C . ALA A 1 103 ? -9.995 -8.553 -17.557 1.00 97.94 103 ALA A C 1
ATOM 833 O O . ALA A 1 103 ? -10.880 -9.339 -17.223 1.00 97.94 103 ALA A O 1
ATOM 834 N N . GLN A 1 104 ? -10.257 -7.446 -18.259 1.00 97.12 104 GLN A N 1
ATOM 835 C CA . GLN A 1 104 ? -11.602 -7.064 -18.686 1.00 97.12 104 GLN A CA 1
ATOM 836 C C . GLN A 1 104 ? -12.228 -8.115 -19.613 1.00 97.12 104 GLN A C 1
ATOM 838 O O . GLN A 1 104 ? -13.369 -8.511 -19.383 1.00 97.12 104 GLN A O 1
ATOM 843 N N . ARG A 1 105 ? -11.490 -8.615 -20.618 1.00 97.38 105 ARG A N 1
ATOM 844 C CA . ARG A 1 105 ? -11.980 -9.675 -21.525 1.00 97.38 105 ARG A CA 1
ATOM 845 C C . ARG A 1 105 ? -12.362 -10.957 -20.789 1.00 97.38 105 ARG A C 1
ATOM 847 O O . ARG A 1 105 ? -13.293 -11.640 -21.197 1.00 97.38 105 ARG A O 1
ATOM 854 N N . HIS A 1 106 ? -11.654 -11.271 -19.708 1.00 96.44 106 HIS A N 1
ATOM 855 C CA . HIS A 1 106 ? -11.871 -12.480 -18.917 1.00 96.44 106 HIS A CA 1
ATOM 856 C C . HIS A 1 106 ? -12.758 -12.260 -17.680 1.00 96.44 106 HIS A C 1
ATOM 858 O O . HIS A 1 106 ? -12.896 -13.172 -16.866 1.00 96.44 106 HIS A O 1
ATOM 864 N N . GLY A 1 107 ? -13.351 -11.071 -17.512 1.00 96.00 107 GLY A N 1
ATOM 865 C CA . GLY A 1 107 ? -14.217 -10.759 -16.370 1.00 96.00 107 GLY A CA 1
ATOM 866 C C . GLY A 1 107 ? -13.500 -10.803 -15.014 1.00 96.00 107 GLY A C 1
ATOM 867 O O . GLY A 1 107 ? -14.103 -11.165 -14.005 1.00 96.00 107 GLY A O 1
ATOM 868 N N . GLN A 1 108 ? -12.207 -10.478 -14.979 1.00 97.56 108 GLN A N 1
ATOM 869 C CA . GLN A 1 108 ? -11.385 -10.548 -13.773 1.00 97.56 108 GLN A CA 1
ATOM 870 C C . GLN A 1 108 ? -11.381 -9.228 -13.001 1.00 97.56 108 GLN A C 1
ATOM 872 O O . GLN A 1 108 ? -11.212 -8.148 -13.568 1.00 97.56 108 GLN A O 1
ATOM 877 N N . LYS A 1 109 ? -11.466 -9.317 -11.671 1.00 97.06 109 LYS A N 1
ATOM 878 C CA . LYS A 1 109 ? -11.140 -8.210 -10.772 1.00 97.06 109 LYS A CA 1
ATOM 879 C C . LYS A 1 109 ? -9.624 -8.098 -10.638 1.00 97.06 109 LYS A C 1
ATOM 881 O O . LYS A 1 109 ? -8.941 -9.100 -10.435 1.00 97.06 109 LYS A O 1
ATOM 886 N N . VAL A 1 110 ? -9.106 -6.875 -10.711 1.00 97.94 110 VAL A N 1
ATOM 887 C CA . VAL A 1 110 ? -7.670 -6.605 -10.590 1.00 9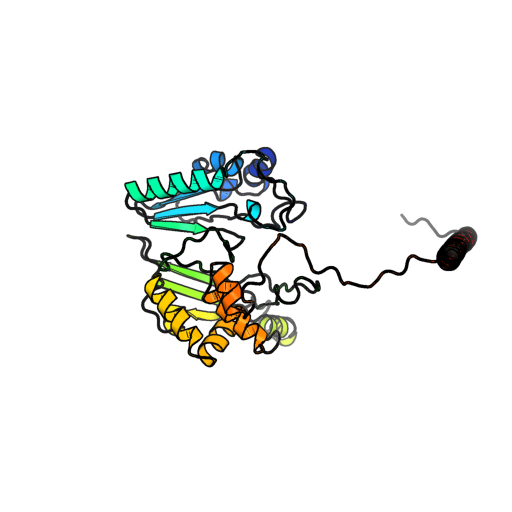7.94 110 VAL A CA 1
ATOM 888 C C . VAL A 1 110 ? -7.375 -5.900 -9.270 1.00 97.94 110 VAL A C 1
ATOM 890 O O . VAL A 1 110 ? -7.943 -4.845 -8.987 1.00 97.94 110 VAL A O 1
ATOM 893 N N . PHE A 1 111 ? -6.469 -6.471 -8.480 1.00 97.38 111 PHE A N 1
ATOM 894 C CA . PHE A 1 111 ? -5.768 -5.766 -7.412 1.00 97.38 111 PHE A CA 1
ATOM 895 C C . PHE A 1 111 ? -4.460 -5.208 -7.962 1.00 97.38 111 PHE A C 1
ATOM 897 O O . PHE A 1 111 ? -3.748 -5.904 -8.684 1.00 97.38 111 PHE A O 1
ATOM 904 N N . ILE A 1 112 ? -4.141 -3.961 -7.625 1.00 97.56 112 ILE A N 1
ATOM 905 C CA . ILE A 1 112 ? -2.890 -3.314 -8.025 1.00 97.56 112 ILE A CA 1
ATOM 906 C C . ILE A 1 112 ? -2.096 -2.992 -6.762 1.00 97.56 112 ILE A C 1
ATOM 908 O O . ILE A 1 112 ? -2.635 -2.385 -5.838 1.00 97.56 112 ILE A O 1
ATOM 912 N N . SER A 1 113 ? -0.828 -3.399 -6.731 1.00 97.00 113 SER A N 1
ATOM 913 C CA . SER A 1 113 ? 0.120 -3.088 -5.658 1.00 97.00 113 SER A CA 1
ATOM 914 C C . SER A 1 113 ? 1.234 -2.183 -6.177 1.00 97.00 113 SER A C 1
ATOM 916 O O . SER A 1 113 ? 1.664 -2.306 -7.324 1.00 97.00 113 SER A O 1
ATOM 918 N N . GLY A 1 114 ? 1.704 -1.285 -5.319 1.00 96.56 114 GLY A N 1
ATOM 919 C CA . GLY A 1 114 ? 2.791 -0.348 -5.576 1.00 96.56 114 GLY A CA 1
ATOM 920 C C . GLY A 1 114 ? 3.342 0.183 -4.255 1.00 96.56 114 GLY A C 1
ATOM 921 O O . GLY A 1 114 ? 2.647 0.159 -3.240 1.00 96.56 114 GLY A O 1
ATOM 922 N N . HIS A 1 115 ? 4.588 0.649 -4.260 1.00 95.56 115 HIS A N 1
ATOM 923 C CA . HIS A 1 115 ? 5.234 1.193 -3.064 1.00 95.56 115 HIS A CA 1
ATOM 924 C C . HIS A 1 115 ? 5.031 2.705 -2.924 1.00 95.56 115 HIS A C 1
ATOM 926 O O . HIS A 1 115 ? 4.633 3.202 -1.875 1.00 95.56 115 HIS A O 1
ATOM 932 N N . ILE A 1 116 ? 5.286 3.445 -4.002 1.00 91.38 116 ILE A N 1
ATOM 933 C CA . ILE A 1 116 ? 5.082 4.888 -4.064 1.00 91.38 116 ILE A CA 1
ATOM 934 C C . ILE A 1 116 ? 3.638 5.106 -4.494 1.00 91.38 116 ILE A C 1
ATOM 936 O O . ILE A 1 116 ? 3.259 4.762 -5.615 1.00 91.38 116 ILE A O 1
ATOM 940 N N . GLY A 1 117 ? 2.828 5.647 -3.585 1.00 87.88 117 GLY A N 1
ATOM 941 C CA . GLY A 1 117 ? 1.437 5.968 -3.878 1.00 87.88 117 GLY A CA 1
ATOM 942 C C . GLY A 1 117 ? 1.322 6.913 -5.084 1.00 87.88 117 GLY A C 1
ATOM 943 O O . GLY A 1 117 ? 2.231 7.707 -5.335 1.00 87.88 117 GLY A O 1
ATOM 944 N N . PRO A 1 118 ? 0.198 6.876 -5.820 1.00 78.38 118 PRO A N 1
ATOM 945 C CA . PRO A 1 118 ? 0.006 7.710 -7.004 1.00 78.38 118 PRO A CA 1
ATOM 946 C C . PRO A 1 118 ? 0.004 9.215 -6.687 1.00 78.38 118 PRO A C 1
ATOM 948 O O . PRO A 1 118 ? 0.081 10.013 -7.603 1.00 78.38 118 PRO A O 1
ATOM 951 N N . GLY A 1 119 ? -0.060 9.636 -5.420 1.00 73.56 119 GLY A N 1
ATOM 952 C CA . GLY A 1 119 ? 0.033 11.048 -5.043 1.00 73.56 119 GLY A CA 1
ATOM 953 C C . GLY A 1 119 ? -0.958 11.942 -5.800 1.00 73.56 119 GLY A C 1
ATOM 954 O O . GLY A 1 119 ? -2.077 11.530 -6.102 1.00 73.56 119 GLY A O 1
ATOM 955 N N . PHE A 1 120 ? -0.517 13.163 -6.115 1.00 65.62 120 PHE A N 1
ATOM 956 C CA . PHE A 1 120 ? -1.314 14.191 -6.789 1.00 65.62 120 PHE A CA 1
ATOM 957 C C . PHE A 1 120 ? -0.822 14.394 -8.227 1.00 65.62 120 PHE A C 1
ATOM 959 O O . PHE A 1 120 ? -0.069 15.331 -8.522 1.00 65.62 120 PHE A O 1
ATOM 966 N N . PHE A 1 121 ? -1.179 13.482 -9.135 1.00 56.53 121 PHE A N 1
ATOM 967 C CA . PHE A 1 121 ? -0.771 13.581 -10.540 1.00 56.53 121 PHE A CA 1
ATOM 968 C C . PHE A 1 121 ? -1.816 14.299 -11.400 1.00 56.53 121 PHE A C 1
ATOM 970 O O . PHE A 1 121 ? -3.012 14.033 -11.334 1.00 56.53 121 PHE A O 1
ATOM 977 N N . LEU A 1 122 ? -1.328 15.160 -12.299 1.00 49.00 122 LEU A N 1
ATOM 978 C CA . LEU A 1 122 ? -2.126 15.838 -13.334 1.00 49.00 122 LEU A CA 1
ATOM 979 C C . LEU A 1 122 ? -2.684 14.881 -14.406 1.00 49.00 122 LEU A C 1
ATOM 981 O O . LEU A 1 122 ? -3.495 15.293 -15.224 1.00 49.00 122 LEU A O 1
ATOM 985 N N . ARG A 1 123 ? -2.254 13.609 -14.425 1.00 55.59 123 ARG A N 1
ATOM 986 C CA . ARG A 1 123 ? -2.758 12.596 -15.373 1.00 55.59 123 ARG A CA 1
ATOM 987 C C . ARG A 1 123 ? -4.120 12.019 -14.980 1.00 55.59 123 ARG A C 1
ATOM 989 O O . ARG A 1 123 ? -4.715 11.296 -15.772 1.00 55.59 123 ARG A O 1
ATOM 996 N N . SER A 1 124 ? -4.606 12.319 -13.779 1.00 62.16 124 SER A N 1
ATOM 997 C CA . SER A 1 124 ? -5.954 11.957 -13.351 1.00 62.16 124 SER A CA 1
ATOM 998 C C . SER A 1 124 ? -6.973 12.802 -14.120 1.00 62.16 124 SER A C 1
ATOM 1000 O O . SER A 1 124 ? -7.005 14.025 -13.978 1.00 62.16 124 SER A O 1
ATOM 1002 N N . LEU A 1 125 ? -7.796 12.162 -14.952 1.00 66.44 125 LEU A N 1
ATOM 1003 C CA . LEU A 1 125 ? -8.828 12.842 -15.739 1.00 66.44 125 LEU A CA 1
ATOM 1004 C C . LEU A 1 125 ? -9.920 13.438 -14.831 1.00 66.44 125 LEU A C 1
ATOM 1006 O O . LEU A 1 125 ? -10.149 12.912 -13.739 1.00 66.44 125 LEU A O 1
ATOM 1010 N N . PRO A 1 126 ? -10.582 14.539 -15.238 1.00 68.81 126 PRO A N 1
ATOM 1011 C CA . PRO A 1 126 ? -11.753 15.029 -14.522 1.00 68.81 126 PRO A CA 1
ATOM 1012 C C . PRO A 1 126 ? -12.846 13.958 -14.557 1.00 68.81 126 PRO A C 1
ATOM 1014 O O . PRO A 1 126 ? -13.016 13.288 -15.575 1.00 68.81 126 PRO A O 1
ATOM 1017 N N . GLY A 1 127 ? -13.592 13.794 -13.467 1.00 75.19 127 GLY A N 1
ATOM 1018 C CA . GLY A 1 127 ? -14.696 12.841 -13.423 1.00 75.19 127 GLY A CA 1
ATOM 1019 C C . GLY A 1 127 ? -15.021 12.348 -12.022 1.00 75.19 127 GLY A C 1
ATOM 1020 O O . GLY A 1 127 ? -14.472 12.816 -11.024 1.00 75.19 127 GLY A O 1
ATOM 1021 N N . THR A 1 128 ? -15.934 11.383 -11.960 1.00 78.81 128 THR A N 1
ATOM 1022 C CA . THR A 1 128 ? -16.321 10.709 -10.720 1.00 78.81 128 THR A CA 1
ATOM 1023 C C . THR A 1 128 ? -15.232 9.727 -10.278 1.00 78.81 128 THR A C 1
ATOM 1025 O O . THR A 1 128 ? -14.681 9.027 -11.131 1.00 78.81 128 THR A O 1
ATOM 1028 N N . PRO A 1 129 ? -14.933 9.606 -8.972 1.00 83.62 129 PRO A N 1
ATOM 1029 C CA . PRO A 1 129 ? -14.020 8.582 -8.472 1.00 83.62 129 PRO A CA 1
ATOM 1030 C C . PRO A 1 129 ? -14.454 7.176 -8.912 1.00 83.62 129 PRO A C 1
ATOM 1032 O O . PRO A 1 129 ? -15.579 6.761 -8.653 1.00 83.62 129 PRO A O 1
ATOM 1035 N N . VAL A 1 130 ? -13.555 6.440 -9.569 1.00 86.88 130 VAL A N 1
ATOM 1036 C CA . VAL A 1 130 ? -13.814 5.074 -10.082 1.00 86.88 130 VAL A CA 1
ATOM 1037 C C . VAL A 1 130 ? -13.071 3.982 -9.309 1.00 86.88 130 VAL A C 1
ATOM 1039 O O . VAL A 1 130 ? -13.307 2.794 -9.512 1.00 86.88 130 VAL A O 1
ATOM 1042 N N . SER A 1 131 ? -12.143 4.369 -8.432 1.00 88.69 131 SER A N 1
ATOM 1043 C CA . SER A 1 131 ? -11.352 3.464 -7.600 1.00 88.69 131 SER A CA 1
ATOM 1044 C C . SER A 1 131 ? -10.817 4.207 -6.375 1.00 88.69 131 SER A C 1
ATOM 1046 O O . SER A 1 131 ? -10.802 5.438 -6.349 1.00 88.69 131 SER A O 1
ATOM 1048 N N . CYS A 1 132 ? -10.368 3.461 -5.372 1.00 88.44 132 CYS A N 1
ATOM 1049 C CA . CYS A 1 132 ? -9.699 3.989 -4.188 1.00 88.44 132 CYS A CA 1
ATOM 1050 C C . CYS A 1 132 ? -8.337 3.307 -4.006 1.00 88.44 132 CYS A C 1
ATOM 1052 O O . CYS A 1 132 ? -8.155 2.139 -4.354 1.00 88.44 132 CYS A O 1
ATOM 1054 N N . ALA A 1 133 ? -7.371 4.051 -3.469 1.00 90.12 133 ALA A N 1
ATOM 1055 C CA . ALA A 1 133 ? -6.073 3.518 -3.080 1.00 90.12 133 ALA A CA 1
ATOM 1056 C C . ALA A 1 133 ? -6.004 3.449 -1.552 1.00 90.12 133 ALA A C 1
ATOM 1058 O O . ALA A 1 133 ? -6.209 4.450 -0.869 1.00 90.12 133 ALA A O 1
ATOM 1059 N N . HIS A 1 134 ? -5.694 2.271 -1.016 1.00 92.94 134 HIS A N 1
ATOM 1060 C CA . HIS A 1 134 ? -5.529 2.075 0.420 1.00 92.94 134 HIS A CA 1
ATOM 1061 C C . HIS A 1 134 ? -4.048 2.131 0.788 1.00 92.94 134 HIS A C 1
ATOM 1063 O O . HIS A 1 134 ? -3.300 1.190 0.529 1.00 92.94 134 HIS A O 1
ATOM 1069 N N . LEU A 1 135 ? -3.629 3.219 1.434 1.00 91.56 135 LEU A N 1
ATOM 1070 C CA . LEU A 1 135 ? -2.285 3.334 1.997 1.00 91.56 135 LEU A CA 1
ATOM 1071 C C . LEU A 1 135 ? -2.256 2.613 3.349 1.00 91.56 135 LEU A C 1
ATOM 1073 O O . LEU A 1 135 ? -3.106 2.858 4.211 1.00 91.56 135 LEU A O 1
ATOM 1077 N N . THR A 1 136 ? -1.349 1.649 3.501 1.00 92.56 136 THR A N 1
ATOM 1078 C CA . THR A 1 136 ? -1.178 0.885 4.745 1.00 92.56 136 THR A CA 1
ATOM 1079 C C . THR A 1 136 ? -0.143 1.550 5.646 1.00 92.56 136 THR A C 1
ATOM 1081 O O . THR A 1 136 ? 0.758 2.228 5.156 1.00 92.56 136 THR A O 1
ATOM 1084 N N . GLY A 1 137 ? -0.274 1.343 6.957 1.00 90.81 137 GLY A N 1
ATOM 1085 C CA . GLY A 1 137 ? 0.744 1.746 7.921 1.00 90.81 137 GLY A CA 1
ATOM 1086 C C . GLY A 1 137 ? 2.043 0.947 7.769 1.00 90.81 137 GLY A C 1
ATOM 1087 O O . GLY A 1 137 ? 2.118 -0.020 7.005 1.00 90.81 137 GLY A O 1
ATOM 1088 N N . SER A 1 138 ? 3.075 1.388 8.484 1.00 92.38 138 SER A N 1
ATOM 1089 C CA . SER A 1 138 ? 4.430 0.840 8.427 1.00 92.38 138 SER A CA 1
ATOM 1090 C C . SER A 1 138 ? 4.726 -0.030 9.646 1.00 92.38 138 SER A C 1
ATOM 1092 O O . SER A 1 138 ? 4.331 0.301 10.760 1.00 92.38 138 SER A O 1
ATOM 1094 N N . VAL A 1 139 ? 5.493 -1.108 9.453 1.00 95.00 139 VAL A N 1
ATOM 1095 C CA . VAL A 1 139 ? 6.073 -1.883 10.564 1.00 95.00 139 VAL A CA 1
ATOM 1096 C C . VAL A 1 139 ? 7.242 -1.132 11.203 1.00 95.00 139 VAL A C 1
ATOM 1098 O O . VAL A 1 139 ? 7.436 -1.210 12.411 1.00 95.00 139 VAL A O 1
ATOM 1101 N N . THR A 1 140 ? 8.034 -0.391 10.422 1.00 92.69 140 THR A N 1
ATOM 1102 C CA . THR A 1 140 ? 9.105 0.425 11.005 1.00 92.69 140 THR A CA 1
ATOM 1103 C C . THR A 1 140 ? 8.511 1.665 11.679 1.00 92.69 140 THR A C 1
ATOM 1105 O O . THR A 1 140 ? 7.731 2.369 11.028 1.00 92.69 140 THR A O 1
ATOM 1108 N N . PRO A 1 141 ? 8.891 1.969 12.937 1.00 91.00 141 PRO A N 1
ATOM 1109 C CA . PRO A 1 141 ? 8.470 3.185 13.628 1.00 91.00 141 PRO A CA 1
ATOM 1110 C C . PRO A 1 141 ? 9.293 4.416 13.219 1.00 91.00 141 PRO A C 1
ATOM 1112 O O . PRO A 1 141 ? 9.131 5.495 13.789 1.00 91.00 141 PRO A O 1
ATOM 1115 N N . TYR A 1 142 ? 10.220 4.256 12.269 1.00 87.44 142 TYR A N 1
ATOM 1116 C CA . TYR A 1 142 ? 11.148 5.300 11.856 1.00 87.44 142 TYR A CA 1
ATOM 1117 C C . TYR A 1 142 ? 10.420 6.555 11.353 1.00 87.44 142 TYR A C 1
ATOM 1119 O O . TYR A 1 142 ? 9.700 6.517 10.356 1.00 87.44 142 TYR A O 1
ATOM 1127 N N . GLY A 1 143 ? 10.691 7.681 12.012 1.00 81.25 143 GLY A N 1
ATOM 1128 C CA . GLY A 1 143 ? 10.421 9.025 11.510 1.00 81.25 143 GLY A CA 1
ATOM 1129 C C . GLY A 1 143 ? 11.720 9.700 11.070 1.00 81.25 143 GLY A C 1
ATOM 1130 O O . GLY A 1 143 ? 12.781 9.471 11.658 1.00 81.25 143 GLY A O 1
ATOM 1131 N N . SER A 1 144 ? 11.664 10.536 10.035 1.00 74.88 144 SER A N 1
ATOM 1132 C CA . SER A 1 144 ? 12.842 11.274 9.581 1.00 74.88 144 SER A CA 1
ATOM 1133 C C . SER A 1 144 ? 13.035 12.542 10.406 1.00 74.88 144 SER A C 1
ATOM 1135 O O . SER A 1 144 ? 12.144 13.382 10.493 1.00 74.88 144 SER A O 1
ATOM 1137 N N . SER A 1 145 ? 14.239 12.733 10.943 1.00 69.56 145 SER A N 1
ATOM 1138 C CA . SER A 1 145 ? 14.655 13.997 11.560 1.00 69.56 145 SER A CA 1
ATOM 1139 C C . SER A 1 145 ? 15.126 15.041 10.539 1.00 69.56 145 SER A C 1
ATOM 1141 O O . SER A 1 145 ? 15.394 16.184 10.910 1.00 69.56 145 SER A O 1
ATOM 1143 N N . HIS A 1 146 ? 15.227 14.677 9.254 1.00 73.81 146 HIS A N 1
ATOM 1144 C CA . HIS A 1 146 ? 15.708 15.576 8.210 1.00 73.81 146 HIS A CA 1
ATOM 1145 C C . HIS A 1 146 ? 14.708 16.726 7.987 1.00 73.81 146 HIS A C 1
ATOM 1147 O O . HIS A 1 146 ? 13.525 16.445 7.780 1.00 73.81 146 HIS A O 1
ATOM 1153 N N . PRO A 1 147 ? 15.134 18.005 7.938 1.00 67.56 147 PRO A N 1
ATOM 1154 C CA . PRO A 1 147 ? 14.221 19.151 7.848 1.00 67.56 147 PRO A CA 1
ATOM 1155 C C . PRO A 1 147 ? 13.213 19.073 6.691 1.00 67.56 147 PRO A C 1
ATOM 1157 O O . PRO A 1 147 ? 12.045 19.401 6.870 1.00 67.56 147 PRO A O 1
ATOM 1160 N N . LEU A 1 148 ? 13.641 18.561 5.529 1.00 60.66 148 LEU A N 1
ATOM 1161 C CA . LEU A 1 148 ? 12.775 18.372 4.352 1.00 60.66 148 LEU A CA 1
ATOM 1162 C C . LEU A 1 148 ? 11.677 17.308 4.535 1.00 60.66 148 LEU A C 1
ATOM 1164 O O . LEU A 1 148 ? 10.676 17.338 3.825 1.00 60.66 148 LEU A O 1
ATOM 1168 N N . HIS A 1 149 ? 11.857 16.360 5.458 1.00 62.12 149 HIS A N 1
ATOM 1169 C CA . HIS A 1 149 ? 10.962 15.213 5.646 1.00 62.12 149 HIS A CA 1
ATOM 1170 C C . HIS A 1 149 ? 10.308 15.169 7.027 1.00 62.12 149 HIS A C 1
ATOM 1172 O O . HIS A 1 149 ? 9.409 14.364 7.242 1.00 62.12 149 HIS A O 1
ATOM 1178 N N . LYS A 1 150 ? 10.698 16.058 7.945 1.00 59.03 150 LYS A N 1
ATOM 1179 C CA . LYS A 1 150 ? 10.193 16.105 9.322 1.00 59.03 150 LYS A CA 1
ATOM 1180 C C . LYS A 1 150 ? 8.664 16.220 9.406 1.00 59.03 150 LYS A C 1
ATOM 1182 O O . LYS A 1 150 ? 8.065 15.684 10.327 1.00 59.03 150 LYS A O 1
ATOM 1187 N N . PHE A 1 151 ? 8.034 16.873 8.427 1.00 54.34 151 PHE A N 1
ATOM 1188 C CA . PHE A 1 151 ? 6.576 17.056 8.366 1.00 54.34 151 PHE A CA 1
ATOM 1189 C C . PHE A 1 151 ? 5.835 15.978 7.558 1.00 54.34 151 PHE A C 1
ATOM 1191 O O . PHE A 1 151 ? 4.612 15.925 7.591 1.00 54.34 151 PHE A O 1
ATOM 1198 N N . THR A 1 152 ? 6.553 15.132 6.814 1.00 59.28 152 THR A N 1
ATOM 1199 C CA . THR A 1 152 ? 5.968 14.083 5.952 1.00 59.28 152 THR A CA 1
ATOM 1200 C C . THR A 1 152 ? 6.336 12.665 6.390 1.00 59.28 152 THR A C 1
ATOM 1202 O O . THR A 1 152 ? 5.717 11.705 5.944 1.00 59.28 152 THR A O 1
ATOM 1205 N N . SER A 1 153 ? 7.319 12.522 7.282 1.00 70.00 153 SER A N 1
ATOM 1206 C CA . SER A 1 153 ? 7.818 11.262 7.833 1.00 70.00 153 SER A CA 1
ATOM 1207 C C . SER A 1 153 ? 7.764 11.328 9.356 1.00 70.00 153 SER A C 1
ATOM 1209 O O . SER A 1 153 ? 8.789 11.429 10.031 1.00 70.00 153 SER A O 1
ATOM 1211 N N . VAL A 1 154 ? 6.544 11.283 9.880 1.00 73.88 154 VAL A N 1
ATOM 1212 C CA . VAL A 1 154 ? 6.277 11.228 11.318 1.00 73.88 154 VAL A CA 1
ATOM 1213 C C . VAL A 1 154 ? 6.494 9.794 11.809 1.00 73.88 154 VAL A C 1
ATOM 1215 O O . VAL A 1 154 ? 6.198 8.844 11.082 1.00 73.88 154 VAL A O 1
ATOM 1218 N N . SER A 1 155 ? 7.041 9.626 13.015 1.00 84.81 155 SER A N 1
ATOM 1219 C CA . SER A 1 155 ? 7.115 8.309 13.654 1.00 84.81 155 SER A CA 1
ATOM 1220 C C . SER A 1 155 ? 5.712 7.753 13.889 1.00 84.81 155 SER A C 1
ATOM 1222 O O . SER A 1 155 ? 4.756 8.497 14.098 1.00 84.81 155 SER A O 1
ATOM 1224 N N . VAL A 1 156 ? 5.582 6.433 13.846 1.00 90.62 156 VAL A N 1
ATOM 1225 C CA . VAL A 1 156 ? 4.314 5.729 14.071 1.00 90.62 156 VAL A CA 1
ATOM 1226 C C . VAL A 1 156 ? 4.563 4.489 14.913 1.00 90.62 156 VAL A C 1
ATOM 1228 O O . VAL A 1 156 ? 5.686 3.986 14.964 1.00 90.62 156 VAL A O 1
ATOM 1231 N N . ASN A 1 157 ? 3.523 3.958 15.546 1.00 94.94 157 ASN A N 1
ATOM 1232 C CA . ASN A 1 157 ? 3.612 2.597 16.064 1.00 94.94 157 ASN A CA 1
ATOM 1233 C C . ASN A 1 157 ? 3.663 1.600 14.889 1.00 94.94 157 ASN A C 1
ATOM 1235 O O . ASN A 1 157 ? 2.981 1.822 13.880 1.00 94.94 157 ASN A O 1
ATOM 1239 N N . PRO A 1 158 ? 4.423 0.493 15.009 1.00 96.31 158 PRO A N 1
ATOM 1240 C CA . PRO A 1 158 ? 4.392 -0.588 14.033 1.00 96.31 158 PRO A CA 1
ATOM 1241 C C . PRO A 1 158 ? 2.962 -1.062 13.777 1.00 96.31 158 PRO A C 1
ATOM 1243 O O . PRO A 1 158 ? 2.224 -1.337 14.722 1.00 96.31 158 PRO A O 1
ATOM 1246 N N . SER A 1 159 ? 2.573 -1.186 12.510 1.00 96.94 159 SER A N 1
ATOM 1247 C CA . SER A 1 159 ? 1.243 -1.657 12.122 1.00 96.94 159 SER A CA 1
ATOM 1248 C C . SER A 1 159 ? 1.260 -2.559 10.891 1.00 96.94 159 SER A C 1
ATOM 1250 O O . SER A 1 159 ? 2.152 -2.497 10.044 1.00 96.94 159 SER A O 1
ATOM 1252 N N . LEU A 1 160 ? 0.247 -3.419 10.809 1.00 96.62 160 LEU A N 1
ATOM 1253 C CA . LEU A 1 160 ? -0.027 -4.315 9.690 1.00 96.62 160 LEU A CA 1
ATOM 1254 C C . LEU A 1 160 ? -1.529 -4.344 9.409 1.00 96.62 160 LEU A C 1
ATOM 1256 O O . LEU A 1 160 ? -2.346 -4.126 10.303 1.00 96.62 160 LEU A O 1
ATOM 1260 N N . ARG A 1 161 ? -1.907 -4.605 8.157 1.00 97.75 161 ARG A N 1
ATOM 1261 C CA . ARG A 1 161 ? -3.306 -4.601 7.719 1.00 97.75 161 ARG A CA 1
ATOM 1262 C C . ARG A 1 161 ? -3.688 -5.944 7.111 1.00 97.75 161 ARG A C 1
ATOM 1264 O O . ARG A 1 161 ? -3.027 -6.424 6.195 1.00 97.75 161 ARG A O 1
ATOM 1271 N N . LEU A 1 162 ? -4.788 -6.508 7.594 1.00 97.69 162 LEU A N 1
ATOM 1272 C CA . LEU A 1 162 ? -5.414 -7.715 7.072 1.00 97.69 162 LEU A CA 1
ATOM 1273 C C . LEU A 1 162 ? -6.651 -7.330 6.258 1.00 97.69 162 LEU A C 1
ATOM 1275 O O . LEU A 1 162 ? -7.547 -6.683 6.788 1.00 97.69 162 LEU A O 1
ATOM 1279 N N . TYR A 1 163 ? -6.712 -7.736 4.990 1.00 97.62 163 TYR A N 1
ATOM 1280 C CA . TYR A 1 163 ? -7.882 -7.515 4.138 1.00 97.62 163 TYR A CA 1
ATOM 1281 C C . TYR A 1 163 ? -8.787 -8.745 4.104 1.00 97.62 163 TYR A C 1
ATOM 1283 O O . TYR A 1 163 ? -8.324 -9.864 3.872 1.00 97.62 163 TYR A O 1
ATOM 1291 N N . SER A 1 164 ? -10.088 -8.506 4.218 1.00 97.56 164 SER A N 1
ATOM 1292 C CA . SER A 1 164 ? -11.140 -9.486 3.967 1.00 97.56 164 SER A CA 1
ATOM 1293 C C . SER A 1 164 ? -11.773 -9.193 2.614 1.00 97.56 164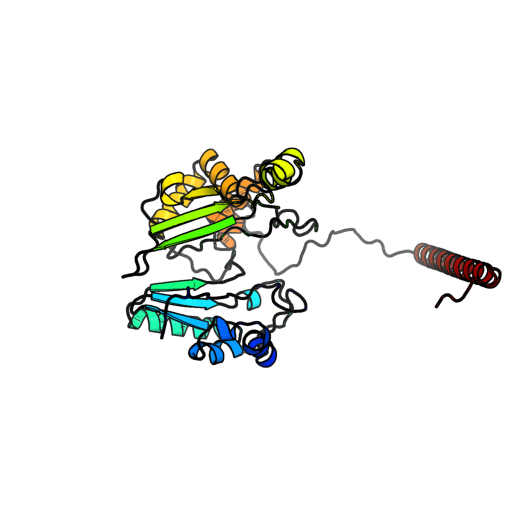 SER A C 1
ATOM 1295 O O . SER A 1 164 ? -12.200 -8.070 2.344 1.00 97.56 164 SER A O 1
ATOM 1297 N N . TYR A 1 165 ? -11.847 -10.195 1.740 1.00 96.62 165 TYR A N 1
ATOM 1298 C CA . TYR A 1 165 ? -12.435 -10.037 0.412 1.00 96.62 165 TYR A CA 1
ATOM 1299 C C . TYR A 1 165 ? -13.163 -11.297 -0.040 1.00 96.62 165 TYR A C 1
ATOM 1301 O O . TYR A 1 165 ? -12.837 -12.422 0.349 1.00 96.62 165 TYR A O 1
ATOM 1309 N N . ARG A 1 166 ? -14.157 -11.114 -0.906 1.00 96.56 166 ARG A N 1
ATOM 1310 C CA . ARG A 1 166 ? -14.914 -12.214 -1.492 1.00 96.56 166 ARG A CA 1
ATOM 1311 C C . ARG A 1 166 ? -14.102 -12.861 -2.613 1.00 96.56 166 ARG A C 1
ATOM 1313 O O . ARG A 1 166 ? -13.878 -12.265 -3.662 1.00 96.56 166 ARG A O 1
ATOM 1320 N N . ARG A 1 167 ? -13.702 -14.120 -2.421 1.00 94.69 167 ARG A N 1
ATOM 1321 C CA . ARG A 1 167 ? -12.861 -14.863 -3.382 1.00 94.69 167 ARG A CA 1
ATOM 1322 C C . ARG A 1 167 ? -13.509 -15.093 -4.751 1.00 94.69 167 ARG A C 1
ATOM 1324 O O . ARG A 1 167 ? -12.788 -15.278 -5.726 1.00 94.69 167 ARG A O 1
ATOM 1331 N N . SER A 1 168 ? -14.842 -15.085 -4.838 1.00 95.00 168 SER A N 1
ATOM 1332 C CA . SER A 1 168 ? -15.552 -15.320 -6.100 1.00 95.00 168 SER A CA 1
ATOM 1333 C C . SER A 1 168 ? -15.479 -14.142 -7.072 1.00 95.00 168 SER A C 1
ATOM 1335 O O . SER A 1 168 ? -15.505 -14.375 -8.274 1.00 95.00 168 SER A O 1
ATOM 1337 N N . ASN A 1 169 ? -15.368 -12.900 -6.592 1.00 93.88 169 ASN A N 1
ATOM 1338 C CA . ASN A 1 169 ? -15.420 -11.703 -7.445 1.00 93.88 169 ASN A CA 1
ATOM 1339 C C . ASN A 1 169 ? -14.404 -10.606 -7.067 1.00 93.88 169 ASN A C 1
ATOM 1341 O O . ASN A 1 169 ? -14.409 -9.533 -7.663 1.00 93.88 169 ASN A O 1
ATOM 1345 N N . GLY A 1 170 ? -13.557 -10.840 -6.061 1.00 94.25 170 GLY A N 1
ATOM 1346 C CA . GLY A 1 170 ? -12.540 -9.889 -5.605 1.00 94.25 170 GLY A CA 1
ATOM 1347 C C . GLY A 1 170 ? -13.095 -8.648 -4.898 1.00 94.25 170 GLY A C 1
ATOM 1348 O O . GLY A 1 170 ? -12.374 -7.663 -4.754 1.00 94.25 170 GLY A O 1
ATOM 1349 N N . MET A 1 171 ? -14.359 -8.656 -4.466 1.00 94.56 171 MET A N 1
ATOM 1350 C CA . MET A 1 171 ? -14.952 -7.535 -3.732 1.00 94.56 171 MET A CA 1
ATOM 1351 C C . MET A 1 171 ? -14.314 -7.408 -2.345 1.00 94.56 171 MET A C 1
ATOM 1353 O O . MET A 1 171 ? -14.360 -8.358 -1.561 1.00 94.56 171 MET A O 1
ATOM 1357 N N . LEU A 1 172 ? -13.718 -6.251 -2.050 1.00 96.06 172 LEU A N 1
ATOM 1358 C CA . LEU A 1 172 ? -13.148 -5.941 -0.738 1.00 96.06 172 LEU A CA 1
ATOM 1359 C C . LEU A 1 172 ? -14.283 -5.692 0.265 1.00 96.06 172 LEU A C 1
ATOM 1361 O O . LEU A 1 172 ? -15.148 -4.854 0.024 1.00 96.06 172 LEU A O 1
ATOM 1365 N N . LEU A 1 173 ? -14.286 -6.443 1.364 1.00 97.12 173 LEU A N 1
ATOM 1366 C CA . LEU A 1 173 ? -15.347 -6.424 2.374 1.00 97.12 173 LEU A CA 1
ATOM 1367 C C . LEU A 1 173 ? -14.971 -5.564 3.577 1.00 97.12 173 LEU A C 1
ATOM 1369 O O . LEU A 1 173 ? -15.808 -4.833 4.087 1.00 97.12 173 LEU A O 1
ATOM 1373 N N . ASP A 1 174 ? -13.729 -5.686 4.036 1.00 98.25 174 ASP A N 1
ATOM 1374 C CA . ASP A 1 174 ? -13.202 -4.946 5.179 1.00 98.25 174 ASP A CA 1
ATOM 1375 C C . ASP A 1 174 ? -11.669 -5.000 5.171 1.00 98.25 174 ASP A C 1
ATOM 1377 O O . ASP A 1 174 ? -11.058 -5.828 4.482 1.00 98.25 174 ASP A O 1
ATOM 1381 N N . TYR A 1 175 ? -11.043 -4.142 5.966 1.00 97.94 175 TYR A N 1
ATOM 1382 C CA . TYR A 1 175 ? -9.700 -4.377 6.453 1.00 97.94 175 TYR A CA 1
ATOM 1383 C C . TYR A 1 175 ? -9.633 -4.143 7.960 1.00 97.94 175 TYR A C 1
ATOM 1385 O O . TYR A 1 175 ? -10.247 -3.224 8.495 1.00 97.94 175 TYR A O 1
ATOM 1393 N N . THR A 1 176 ? -8.812 -4.936 8.635 1.00 98.50 176 THR A N 1
ATOM 1394 C CA . THR A 1 176 ? -8.486 -4.762 10.050 1.00 98.50 176 THR A CA 1
ATOM 1395 C C . THR A 1 176 ? -7.022 -4.378 10.177 1.00 98.50 176 THR A C 1
ATOM 1397 O O . THR A 1 176 ? -6.147 -5.032 9.606 1.00 98.50 176 THR A O 1
ATOM 1400 N N . VAL A 1 177 ? -6.745 -3.307 10.912 1.00 98.31 177 VAL A N 1
ATOM 1401 C CA . VAL A 1 177 ? -5.382 -2.900 11.252 1.00 98.31 177 VAL A CA 1
ATOM 1402 C C . VAL A 1 177 ? -5.032 -3.457 12.623 1.00 98.31 177 VAL A C 1
ATOM 1404 O O . VAL A 1 177 ? -5.804 -3.319 13.570 1.00 98.31 177 VAL A O 1
ATOM 1407 N N . TYR A 1 178 ? -3.858 -4.067 12.721 1.00 98.06 178 TYR A N 1
ATOM 1408 C CA . TYR A 1 178 ? -3.230 -4.449 13.976 1.00 98.06 178 TYR A CA 1
ATOM 1409 C C . TYR A 1 178 ? -2.005 -3.576 14.186 1.00 98.06 178 TYR A C 1
ATOM 1411 O O . TYR A 1 178 ? -1.318 -3.233 13.222 1.00 98.06 178 TYR A O 1
ATOM 1419 N N . TYR A 1 179 ? -1.726 -3.233 15.433 1.00 97.69 179 TYR A N 1
ATOM 1420 C CA . TYR A 1 179 ? -0.576 -2.417 15.786 1.00 97.69 179 TYR A CA 1
ATOM 1421 C C . TYR A 1 179 ? 0.130 -2.963 17.022 1.00 97.69 179 TYR A C 1
ATOM 1423 O O . TYR A 1 179 ? -0.432 -3.756 17.782 1.00 97.69 179 TYR A O 1
ATOM 1431 N N . LEU A 1 180 ? 1.376 -2.545 17.194 1.00 95.88 180 LEU A N 1
ATOM 1432 C CA . LEU A 1 180 ? 2.157 -2.785 18.393 1.00 95.88 180 LEU A CA 1
ATOM 1433 C C . LEU A 1 180 ? 2.372 -1.451 19.102 1.00 95.88 180 LEU A C 1
ATOM 1435 O O . LEU A 1 180 ? 3.057 -0.582 18.568 1.00 95.88 180 LEU A O 1
ATOM 1439 N N . ASP A 1 181 ? 1.833 -1.302 20.310 1.00 93.88 181 ASP A N 1
ATOM 1440 C CA . ASP A 1 181 ? 2.185 -0.174 21.172 1.00 93.88 181 ASP A CA 1
ATOM 1441 C C . ASP A 1 181 ? 3.654 -0.312 21.591 1.00 93.88 181 ASP A C 1
ATOM 1443 O O . ASP A 1 181 ? 4.021 -1.126 22.448 1.00 93.88 181 ASP A O 1
ATOM 1447 N N . LEU A 1 182 ? 4.507 0.471 20.933 1.00 92.00 182 LEU A N 1
ATOM 1448 C CA . LEU A 1 182 ? 5.948 0.365 21.086 1.00 92.00 182 LEU A CA 1
ATOM 1449 C C . LEU A 1 182 ? 6.402 0.836 22.473 1.00 92.00 182 LEU A C 1
ATOM 1451 O O . LEU A 1 182 ? 7.353 0.285 23.026 1.00 92.00 182 LEU A O 1
ATOM 1455 N N . GLN A 1 183 ? 5.713 1.815 23.064 1.00 90.25 183 GLN A N 1
ATOM 1456 C CA . GLN A 1 183 ? 6.035 2.305 24.401 1.00 90.25 183 GLN A CA 1
ATOM 1457 C C . GLN A 1 183 ? 5.703 1.242 25.449 1.00 90.25 183 GLN A C 1
ATOM 1459 O O . GLN A 1 183 ? 6.552 0.910 26.278 1.00 90.25 183 GLN A O 1
ATOM 1464 N N . LYS A 1 184 ? 4.508 0.648 25.370 1.00 90.38 184 LYS A N 1
ATOM 1465 C CA . LYS A 1 184 ? 4.087 -0.465 26.232 1.00 90.38 184 LYS A CA 1
ATOM 1466 C C . LYS A 1 184 ? 5.032 -1.660 26.111 1.00 90.38 184 LYS A C 1
ATOM 1468 O O . LYS A 1 184 ? 5.458 -2.202 27.131 1.00 90.38 184 LYS A O 1
ATOM 1473 N N . ALA A 1 185 ? 5.407 -2.037 24.886 1.00 90.25 185 ALA A N 1
ATOM 1474 C CA . ALA A 1 185 ? 6.343 -3.133 24.638 1.00 90.25 185 ALA A CA 1
ATOM 1475 C C . ALA A 1 185 ? 7.726 -2.866 25.258 1.00 90.25 185 ALA A C 1
ATOM 1477 O O . ALA A 1 185 ? 8.279 -3.736 25.932 1.00 90.25 185 ALA A O 1
ATOM 1478 N N . ASN A 1 186 ? 8.257 -1.650 25.100 1.00 89.75 186 ASN A N 1
ATOM 1479 C CA . ASN A 1 186 ? 9.560 -1.273 25.649 1.00 89.75 186 ASN A CA 1
ATOM 1480 C C . ASN A 1 186 ? 9.556 -1.189 27.183 1.00 89.75 186 ASN A C 1
ATOM 1482 O O . ASN A 1 186 ? 10.513 -1.629 27.818 1.00 89.75 186 ASN A O 1
ATOM 1486 N N . MET A 1 187 ? 8.482 -0.677 27.796 1.00 88.31 187 MET A N 1
ATOM 1487 C CA . MET A 1 187 ? 8.339 -0.659 29.259 1.00 88.31 187 MET A CA 1
ATOM 1488 C C . MET A 1 187 ? 8.283 -2.077 29.840 1.00 88.31 187 MET A C 1
ATOM 1490 O O . MET A 1 187 ? 8.946 -2.359 30.838 1.00 88.31 187 MET A O 1
ATOM 1494 N N . ALA A 1 188 ? 7.540 -2.984 29.199 1.00 83.00 188 ALA A N 1
ATOM 1495 C CA . ALA A 1 188 ? 7.482 -4.385 29.609 1.00 83.00 188 ALA A CA 1
ATOM 1496 C C . ALA A 1 188 ? 8.853 -5.068 29.488 1.00 83.00 188 ALA A C 1
ATOM 1498 O O . ALA A 1 188 ? 9.276 -5.764 30.411 1.00 83.00 188 ALA A O 1
ATOM 1499 N N . ALA A 1 189 ? 9.580 -4.812 28.396 1.00 81.19 189 ALA A N 1
ATOM 1500 C CA . ALA A 1 189 ? 10.923 -5.341 28.186 1.00 81.19 189 ALA A CA 1
ATOM 1501 C C . ALA A 1 189 ? 11.942 -4.811 29.211 1.00 81.19 189 ALA A C 1
ATOM 1503 O O . ALA A 1 189 ? 12.835 -5.551 29.610 1.00 81.19 189 ALA A O 1
ATOM 1504 N N . ALA A 1 190 ? 11.810 -3.563 29.670 1.00 81.00 190 ALA A N 1
ATOM 1505 C CA . ALA A 1 190 ? 12.709 -2.965 30.660 1.00 81.00 190 ALA A CA 1
ATOM 1506 C C . ALA A 1 190 ? 12.471 -3.459 32.103 1.00 81.00 190 ALA A C 1
ATOM 1508 O O . ALA A 1 190 ? 13.327 -3.274 32.974 1.00 81.00 190 ALA A O 1
ATOM 1509 N N . SER A 1 191 ? 11.328 -4.092 32.386 1.00 78.19 191 SER A N 1
ATOM 1510 C CA . SER A 1 191 ? 11.000 -4.576 33.727 1.00 78.19 191 SER A CA 1
ATOM 1511 C C . SER A 1 191 ? 11.743 -5.874 34.058 1.00 78.19 191 SER A C 1
ATOM 1513 O O . SER A 1 191 ? 11.349 -6.968 33.652 1.00 78.19 191 SER A O 1
ATOM 1515 N N . LYS A 1 192 ? 12.804 -5.760 34.871 1.00 69.00 192 LYS A N 1
ATOM 1516 C CA . LYS A 1 192 ? 13.566 -6.911 35.399 1.00 69.00 192 LYS A CA 1
ATOM 1517 C C . LYS A 1 192 ? 12.678 -7.906 36.153 1.00 69.00 192 LYS A C 1
ATOM 1519 O O . LYS A 1 192 ? 12.905 -9.105 36.067 1.00 69.00 192 LYS A O 1
ATOM 1524 N N . VAL A 1 193 ? 11.654 -7.418 36.859 1.00 68.38 193 VAL A N 1
ATOM 1525 C CA . VAL A 1 193 ? 10.696 -8.266 37.588 1.00 68.38 193 VAL A CA 1
ATOM 1526 C C . VAL A 1 193 ? 9.860 -9.101 36.616 1.00 68.38 193 VAL A C 1
ATOM 1528 O O . VAL A 1 193 ? 9.731 -10.304 36.818 1.00 68.38 193 VAL A O 1
ATOM 1531 N N . LEU A 1 194 ? 9.353 -8.511 35.524 1.00 62.06 194 LEU A N 1
ATOM 1532 C CA . LEU A 1 194 ? 8.635 -9.283 34.501 1.00 62.06 194 LEU A CA 1
ATOM 1533 C C . LEU A 1 194 ? 9.551 -10.287 33.788 1.00 62.06 194 LEU A C 1
ATOM 1535 O O . LEU A 1 194 ? 9.124 -11.410 33.534 1.00 62.06 194 LEU A O 1
ATOM 1539 N N . GLN A 1 195 ? 10.805 -9.929 33.499 1.00 64.62 195 GLN A N 1
ATOM 1540 C CA . GLN A 1 195 ? 11.746 -10.870 32.880 1.00 64.62 195 GLN A CA 1
ATOM 1541 C C . GLN A 1 195 ? 12.037 -12.085 33.777 1.00 64.62 195 GLN A C 1
ATOM 1543 O O . GLN A 1 195 ? 12.128 -13.202 33.272 1.00 64.62 195 GLN A O 1
ATOM 1548 N N . LEU A 1 196 ? 12.152 -11.880 35.096 1.00 64.44 196 LEU A N 1
ATOM 1549 C CA . LEU A 1 196 ? 12.425 -12.946 36.067 1.00 64.44 196 LEU A CA 1
ATOM 1550 C C . LEU A 1 196 ? 11.218 -13.864 36.313 1.00 64.44 196 LEU A C 1
ATOM 1552 O O . LEU A 1 196 ? 11.407 -15.051 36.560 1.00 64.44 196 LEU A O 1
ATOM 1556 N N . VAL A 1 197 ? 9.992 -13.333 36.251 1.00 64.75 197 VAL A N 1
ATOM 1557 C CA . VAL A 1 197 ? 8.765 -14.092 36.565 1.00 64.75 197 VAL A CA 1
ATOM 1558 C C . VAL A 1 197 ? 8.167 -14.782 35.333 1.00 64.75 197 VAL A C 1
ATOM 1560 O O . VAL A 1 197 ? 7.574 -15.848 35.465 1.00 64.75 197 VAL A O 1
ATOM 1563 N N . ILE A 1 198 ? 8.304 -14.196 34.138 1.00 64.62 198 ILE A N 1
ATOM 1564 C CA . ILE A 1 198 ? 7.545 -14.611 32.941 1.00 64.62 198 ILE A CA 1
ATOM 1565 C C . ILE A 1 198 ? 8.446 -14.975 31.743 1.00 64.62 198 ILE A C 1
ATOM 1567 O O . ILE A 1 198 ? 7.945 -15.386 30.697 1.00 64.62 198 ILE A O 1
ATOM 1571 N N . GLY A 1 199 ? 9.772 -14.844 31.869 1.00 65.38 199 GLY A N 1
ATOM 1572 C CA . GLY A 1 199 ? 10.715 -15.063 30.769 1.00 65.38 199 GLY A CA 1
ATOM 1573 C C . GLY A 1 199 ? 10.675 -13.957 29.702 1.00 65.38 199 GLY A C 1
ATOM 1574 O O . GLY A 1 199 ? 10.185 -12.852 29.940 1.00 65.38 199 GLY A O 1
ATOM 1575 N N . HIS A 1 200 ? 11.218 -14.234 28.510 1.00 63.19 200 HIS A N 1
ATOM 1576 C CA . HIS A 1 200 ? 11.186 -13.293 27.381 1.00 63.19 200 HIS A CA 1
ATOM 1577 C C . HIS A 1 200 ? 9.734 -13.019 26.947 1.00 63.19 200 HIS A C 1
ATOM 1579 O O . HIS A 1 200 ? 9.090 -13.858 26.318 1.00 63.19 200 HIS A O 1
ATOM 1585 N N . GLN A 1 201 ? 9.222 -11.827 27.260 1.00 69.31 201 GLN A N 1
ATOM 1586 C CA . GLN A 1 201 ? 7.919 -11.361 26.790 1.00 69.31 201 GLN A CA 1
ATOM 1587 C C . GLN A 1 201 ? 7.978 -11.078 25.284 1.00 69.31 201 GLN A C 1
ATOM 1589 O O . GLN A 1 201 ? 8.683 -10.174 24.834 1.00 69.31 201 GLN A O 1
ATOM 1594 N N . VAL A 1 202 ? 7.213 -11.839 24.499 1.00 77.44 202 VAL A N 1
ATOM 1595 C CA . VAL A 1 202 ? 6.991 -11.536 23.080 1.00 77.44 202 VAL A CA 1
ATOM 1596 C C . VAL A 1 202 ? 6.057 -10.321 22.987 1.00 77.44 202 VAL A C 1
ATOM 1598 O O . VAL A 1 202 ? 4.991 -10.344 23.608 1.00 77.44 202 VAL A O 1
ATOM 1601 N N . PRO A 1 203 ? 6.408 -9.265 22.226 1.00 87.25 203 PRO A N 1
ATOM 1602 C CA . PRO A 1 203 ? 5.549 -8.095 22.079 1.00 87.25 203 PRO A CA 1
ATOM 1603 C C . PRO A 1 203 ? 4.174 -8.484 21.518 1.00 87.25 203 PRO A C 1
ATOM 1605 O O . PRO A 1 203 ? 4.075 -9.147 20.482 1.00 87.25 203 PRO A O 1
ATOM 1608 N N . ARG A 1 204 ? 3.102 -8.077 22.205 1.00 90.81 204 ARG A N 1
ATOM 1609 C CA . ARG A 1 204 ? 1.727 -8.410 21.818 1.00 90.81 204 ARG A CA 1
ATOM 1610 C C . ARG A 1 204 ? 1.188 -7.397 20.812 1.00 90.81 204 ARG A C 1
ATOM 1612 O O . ARG A 1 204 ? 1.076 -6.218 21.124 1.00 90.81 204 ARG A O 1
ATOM 1619 N N . TRP A 1 205 ? 0.792 -7.886 19.641 1.00 95.12 205 TRP A N 1
ATOM 1620 C CA . TRP A 1 205 ? 0.040 -7.110 18.657 1.00 95.12 205 TRP A CA 1
ATOM 1621 C C . TRP A 1 205 ? -1.441 -7.061 19.038 1.00 95.12 205 TRP A C 1
ATOM 1623 O O . TRP A 1 205 ? -2.027 -8.073 19.433 1.00 95.12 205 TRP A O 1
ATOM 1633 N N . GLU A 1 206 ? -2.049 -5.888 18.910 1.00 96.38 206 GLU A N 1
ATOM 1634 C CA . GLU A 1 206 ? -3.436 -5.623 19.292 1.00 96.38 206 GLU A CA 1
ATOM 1635 C C . GLU A 1 206 ? -4.237 -5.144 18.074 1.00 96.38 206 GLU A C 1
ATOM 1637 O O . GLU A 1 206 ? -3.690 -4.538 17.149 1.00 96.38 206 GLU A O 1
ATOM 1642 N N . ARG A 1 207 ? -5.543 -5.440 18.040 1.00 97.44 207 ARG A N 1
ATOM 1643 C CA . ARG A 1 207 ? -6.443 -4.896 17.012 1.00 97.44 207 ARG A CA 1
ATOM 1644 C C . ARG A 1 207 ? -6.562 -3.391 17.241 1.00 97.44 207 ARG A C 1
ATOM 1646 O O . ARG A 1 207 ? -6.984 -2.986 18.318 1.00 97.44 207 ARG A O 1
ATOM 1653 N N . LEU A 1 208 ? -6.243 -2.595 16.225 1.00 97.44 208 LEU A N 1
ATOM 1654 C CA . LEU A 1 208 ? -6.401 -1.148 16.270 1.00 97.44 208 LEU A CA 1
ATOM 1655 C C . LEU A 1 208 ? -7.819 -0.729 15.865 1.00 97.44 208 LEU A C 1
ATOM 1657 O O . LEU A 1 208 ? -8.547 -0.164 16.671 1.00 97.44 208 LEU A O 1
ATOM 1661 N N . TYR A 1 209 ? -8.204 -1.013 14.618 1.00 98.00 209 TYR A N 1
ATOM 1662 C CA . TYR A 1 209 ? -9.535 -0.707 14.086 1.00 98.00 209 TYR A CA 1
ATOM 1663 C C . TYR A 1 209 ? -9.883 -1.612 12.897 1.00 98.00 209 TYR A C 1
ATOM 1665 O O . TYR A 1 209 ? -8.996 -2.142 12.220 1.00 98.00 209 TYR A O 1
ATOM 1673 N N . SER A 1 210 ? -11.176 -1.788 12.649 1.00 98.12 210 SER A N 1
ATOM 1674 C CA . SER A 1 210 ? -11.762 -2.279 11.403 1.00 98.12 210 SER A CA 1
ATOM 1675 C C . SER A 1 210 ? -12.298 -1.083 10.621 1.00 98.12 210 SER A C 1
ATOM 1677 O O . SER A 1 210 ? -12.939 -0.199 11.186 1.00 98.12 210 SER A O 1
ATOM 1679 N N . ALA A 1 211 ? -12.048 -1.042 9.313 1.00 97.19 211 ALA A N 1
ATOM 1680 C CA . ALA A 1 211 ? -12.608 0.008 8.470 1.00 97.19 211 ALA A CA 1
ATOM 1681 C C . ALA A 1 211 ? -14.138 -0.008 8.515 1.00 97.19 211 ALA A C 1
ATOM 1683 O O . ALA A 1 211 ? -14.775 1.041 8.577 1.00 97.19 211 ALA A O 1
ATOM 1684 N N . LYS A 1 212 ? -14.717 -1.207 8.498 1.00 97.25 212 LYS A N 1
ATOM 1685 C CA . LYS A 1 212 ? -16.154 -1.416 8.523 1.00 97.25 212 LYS A CA 1
ATOM 1686 C C . LYS A 1 212 ? -16.768 -1.015 9.858 1.00 97.25 212 LYS A C 1
ATOM 1688 O O . LYS A 1 212 ? -17.681 -0.193 9.867 1.00 97.25 212 LYS A O 1
ATOM 1693 N N . ASP A 1 213 ? -16.251 -1.546 10.960 1.00 97.06 213 ASP A N 1
ATOM 1694 C CA . ASP A 1 213 ? -16.876 -1.369 12.272 1.00 97.06 213 ASP A CA 1
ATOM 1695 C C . ASP A 1 213 ? -16.620 0.037 12.829 1.00 97.06 213 ASP A C 1
ATOM 1697 O O . ASP A 1 213 ? -17.550 0.722 13.252 1.00 97.06 213 ASP A O 1
ATOM 1701 N N . ASP A 1 214 ? -15.372 0.513 12.771 1.00 97.06 214 ASP A N 1
ATOM 1702 C CA . ASP A 1 214 ? -14.969 1.763 13.425 1.00 97.06 214 ASP A CA 1
ATOM 1703 C C . ASP A 1 214 ? -15.321 3.021 12.596 1.00 97.06 214 ASP A C 1
ATOM 1705 O O . ASP A 1 214 ? -15.391 4.127 13.145 1.00 97.06 214 ASP A O 1
ATOM 1709 N N . PHE A 1 215 ? -15.607 2.879 11.291 1.00 97.06 215 PHE A N 1
ATOM 1710 C CA . PHE A 1 215 ? -16.152 3.963 10.455 1.00 97.06 215 PHE A CA 1
ATOM 1711 C C . PHE A 1 215 ? -17.611 3.757 10.015 1.00 97.06 215 PHE A C 1
ATOM 1713 O O . PHE A 1 215 ? -18.199 4.665 9.411 1.00 97.06 215 PHE A O 1
ATOM 1720 N N . GLY A 1 216 ? -18.232 2.623 10.345 1.00 96.62 216 GLY A N 1
ATOM 1721 C CA . GLY A 1 216 ? -19.610 2.306 9.964 1.00 96.62 216 GLY A CA 1
ATOM 1722 C C . GLY A 1 216 ? -19.791 2.196 8.449 1.00 96.62 216 GLY A C 1
ATOM 1723 O O . GLY A 1 216 ? -20.664 2.859 7.889 1.00 96.62 216 GLY A O 1
ATOM 1724 N N . LEU A 1 217 ? -18.924 1.434 7.776 1.00 97.12 217 LEU A N 1
ATOM 1725 C CA . LEU A 1 217 ? -19.028 1.164 6.336 1.00 97.12 217 LEU A CA 1
ATOM 1726 C C . LEU A 1 217 ? -19.826 -0.116 6.074 1.00 97.12 217 LEU A C 1
ATOM 1728 O O . LEU A 1 217 ? -19.953 -0.985 6.934 1.00 97.12 217 LEU A O 1
ATOM 1732 N N . GLN A 1 218 ? -20.355 -0.263 4.861 1.00 95.69 218 GLN A N 1
ATOM 1733 C CA . GLN A 1 218 ? -20.959 -1.528 4.428 1.00 95.69 218 GLN A CA 1
ATOM 1734 C C . GLN A 1 218 ? -19.900 -2.479 3.862 1.00 95.69 218 GLN A C 1
ATOM 1736 O O . GLN A 1 218 ? -19.884 -3.672 4.194 1.00 95.69 218 GLN A O 1
ATOM 1741 N N . ASP A 1 219 ? -19.008 -1.929 3.043 1.00 96.12 219 ASP A N 1
ATOM 1742 C CA . ASP A 1 219 ? -17.867 -2.589 2.426 1.00 96.12 219 ASP A CA 1
ATOM 1743 C C . ASP A 1 219 ? -16.772 -1.557 2.081 1.00 96.12 219 ASP A C 1
ATOM 1745 O O . ASP A 1 219 ? -16.820 -0.406 2.521 1.00 96.12 219 ASP A O 1
ATOM 1749 N N . LEU A 1 220 ? -15.768 -1.973 1.304 1.00 96.69 220 LEU A N 1
ATOM 1750 C CA . LEU A 1 220 ? -14.699 -1.102 0.805 1.00 96.69 220 LEU A CA 1
ATOM 1751 C C . LEU A 1 220 ? -14.866 -0.774 -0.687 1.00 96.69 220 LEU A C 1
ATOM 1753 O O . LEU A 1 220 ? -13.884 -0.639 -1.423 1.00 96.69 220 LEU A O 1
ATOM 1757 N N . SER A 1 221 ? -16.108 -0.707 -1.168 1.00 94.94 221 SER A N 1
ATOM 1758 C CA . SER A 1 221 ? -16.410 -0.211 -2.508 1.00 94.94 221 SER A CA 1
ATOM 1759 C C . SER A 1 221 ? -16.015 1.259 -2.645 1.00 94.94 221 SER A C 1
ATOM 1761 O O . SER A 1 221 ? -15.939 2.013 -1.674 1.00 94.94 221 SER A O 1
ATOM 1763 N N . THR A 1 222 ? -15.790 1.702 -3.883 1.00 92.69 222 THR A N 1
ATOM 1764 C CA . THR A 1 222 ? -15.486 3.111 -4.167 1.00 92.69 222 THR A CA 1
ATOM 1765 C C . THR A 1 222 ? -16.573 4.048 -3.643 1.00 92.69 222 THR A C 1
ATOM 1767 O O . THR A 1 222 ? -16.244 5.118 -3.141 1.00 92.69 222 THR A O 1
ATOM 1770 N N . THR A 1 223 ? -17.840 3.629 -3.699 1.00 93.94 223 THR A N 1
ATOM 1771 C CA . THR A 1 223 ? -18.975 4.383 -3.158 1.00 93.94 223 THR A CA 1
ATOM 1772 C C . THR A 1 223 ? -18.859 4.552 -1.646 1.00 93.94 223 THR A C 1
ATOM 1774 O O . THR A 1 223 ? -18.821 5.686 -1.177 1.00 93.94 223 THR A O 1
ATOM 1777 N N . SER A 1 224 ? -18.697 3.463 -0.884 1.00 96.50 224 SER A N 1
ATOM 1778 C CA . SER A 1 224 ? -18.567 3.545 0.580 1.00 96.50 224 SER A CA 1
ATOM 1779 C C . SER A 1 224 ? -17.333 4.339 1.019 1.00 96.50 224 SER A C 1
ATOM 1781 O O . SER A 1 224 ? -17.393 5.106 1.981 1.00 96.50 224 SER A O 1
ATOM 1783 N N . MET A 1 225 ? -16.218 4.228 0.290 1.00 95.00 225 MET A N 1
ATOM 1784 C CA . MET A 1 225 ? -15.016 5.018 0.580 1.00 95.00 225 MET A CA 1
ATOM 1785 C C . MET A 1 225 ? -15.198 6.511 0.264 1.00 95.00 225 MET A C 1
ATOM 1787 O O . MET A 1 225 ? -14.681 7.356 0.995 1.00 95.00 225 MET A O 1
ATOM 1791 N N . LEU A 1 226 ? -15.951 6.857 -0.786 1.00 92.75 226 LEU A N 1
ATOM 1792 C CA . LEU A 1 226 ? -16.292 8.245 -1.105 1.00 92.75 226 LEU A CA 1
ATOM 1793 C C . LEU A 1 226 ? -17.244 8.847 -0.063 1.00 92.75 226 LEU A C 1
ATOM 1795 O O . LEU A 1 226 ? -17.040 9.980 0.370 1.00 92.75 226 LEU A O 1
ATOM 1799 N N . GLU A 1 227 ? -18.245 8.086 0.381 1.00 94.88 227 GLU A N 1
ATOM 1800 C CA . GLU A 1 227 ? -19.140 8.483 1.474 1.00 94.88 227 GLU A CA 1
ATOM 1801 C C . GLU A 1 227 ? -18.360 8.736 2.769 1.00 94.88 227 GLU A C 1
ATOM 1803 O O . GLU A 1 227 ? -18.589 9.741 3.446 1.00 94.88 227 GLU A O 1
ATOM 1808 N N . LEU A 1 228 ? -17.388 7.875 3.098 1.00 95.62 228 LEU A N 1
ATOM 1809 C CA . LEU A 1 228 ? -16.497 8.095 4.237 1.00 95.62 228 LEU A CA 1
ATOM 1810 C C . LEU A 1 228 ? -15.703 9.395 4.092 1.00 95.62 228 LEU A C 1
ATOM 1812 O O . LEU A 1 228 ? -15.658 10.187 5.032 1.00 95.62 228 LEU A O 1
ATOM 1816 N N . ALA A 1 229 ? -15.108 9.642 2.924 1.00 93.56 229 ALA A N 1
ATOM 1817 C CA . ALA A 1 229 ? -14.344 10.859 2.665 1.00 93.56 229 ALA A CA 1
ATOM 1818 C C . ALA A 1 229 ? -15.209 12.126 2.841 1.00 93.56 229 ALA A C 1
ATOM 1820 O O . ALA A 1 229 ? -14.788 13.090 3.483 1.00 93.56 229 ALA A O 1
ATOM 1821 N N . GLN A 1 230 ? -16.461 12.098 2.372 1.00 93.81 230 GLN A N 1
ATOM 1822 C CA . GLN A 1 230 ? -17.431 13.182 2.572 1.00 93.81 230 GLN A CA 1
ATOM 1823 C C . GLN A 1 230 ? -17.863 13.351 4.035 1.00 93.81 230 GLN A C 1
ATOM 1825 O O . GLN A 1 230 ? -18.105 14.469 4.485 1.00 93.81 230 GLN A O 1
ATOM 1830 N N . ARG A 1 231 ? -17.979 12.260 4.798 1.00 96.69 231 ARG A N 1
ATOM 1831 C CA . ARG A 1 231 ? -18.256 12.330 6.242 1.00 96.69 231 ARG A CA 1
ATOM 1832 C C . ARG A 1 231 ? -17.072 12.934 6.995 1.00 96.69 231 ARG A C 1
ATOM 1834 O O . ARG A 1 231 ? -17.280 13.786 7.855 1.00 96.69 231 ARG A O 1
ATOM 1841 N N . ILE A 1 232 ? -15.846 12.537 6.646 1.00 95.19 232 ILE A N 1
ATOM 1842 C CA . ILE A 1 232 ? -14.607 13.085 7.216 1.00 95.19 232 ILE A CA 1
ATOM 1843 C C . ILE A 1 232 ? -14.518 14.594 6.958 1.00 95.19 232 ILE A C 1
ATOM 1845 O O . ILE A 1 232 ? -14.199 15.344 7.876 1.00 95.19 232 ILE A O 1
ATOM 1849 N N . SER A 1 233 ? -14.861 15.066 5.753 1.00 92.81 233 SER A N 1
ATOM 1850 C CA . SER A 1 233 ? -14.780 16.497 5.415 1.00 92.81 233 SER A CA 1
ATOM 1851 C C . SER A 1 233 ? -15.750 17.393 6.187 1.00 92.81 233 SER A C 1
ATOM 1853 O O . SER A 1 233 ? -15.536 18.600 6.265 1.00 92.81 233 SER A O 1
ATOM 1855 N N . ARG A 1 234 ? -16.800 16.814 6.779 1.00 95.12 234 ARG A N 1
ATOM 1856 C CA . ARG A 1 234 ? -17.840 17.533 7.531 1.00 95.12 234 ARG A CA 1
ATOM 1857 C C . ARG A 1 234 ? -17.733 17.350 9.045 1.00 95.12 234 ARG A C 1
ATOM 1859 O O . ARG A 1 234 ? -18.486 17.983 9.777 1.00 95.12 234 ARG A O 1
ATOM 1866 N N . SER A 1 235 ? -16.840 16.482 9.524 1.00 95.62 235 SER A N 1
ATOM 1867 C CA . SER A 1 235 ? -16.729 16.132 10.942 1.00 95.62 235 SER A CA 1
ATOM 1868 C C . SER A 1 235 ? -15.280 16.249 11.425 1.00 95.62 235 SER A C 1
ATOM 1870 O O . SER A 1 235 ? -14.470 15.355 11.162 1.00 95.62 235 SER A O 1
ATOM 1872 N N . PRO A 1 236 ? -14.946 17.319 12.175 1.00 92.06 236 PRO A N 1
ATOM 1873 C CA . PRO A 1 236 ? -13.625 17.484 12.777 1.00 92.06 236 PRO A CA 1
ATOM 1874 C C . PRO A 1 236 ? -13.212 16.295 13.651 1.00 92.06 236 PRO A C 1
ATOM 1876 O O . PRO A 1 236 ? -12.066 15.860 13.579 1.00 92.06 236 PRO A O 1
ATOM 1879 N N . ASP A 1 237 ? -14.147 15.725 14.414 1.00 93.31 237 ASP A N 1
ATOM 1880 C CA . ASP A 1 237 ? -13.882 14.573 15.284 1.00 93.31 237 ASP A CA 1
ATOM 1881 C C . ASP A 1 237 ? -13.555 13.310 14.483 1.00 93.31 237 ASP A C 1
ATOM 1883 O O . ASP A 1 237 ? -12.641 12.558 14.832 1.00 93.31 237 ASP A O 1
ATOM 1887 N N . LEU A 1 238 ? -14.273 13.078 13.378 1.00 95.06 238 LEU A N 1
ATOM 1888 C CA . LEU A 1 238 ? -14.008 11.942 12.501 1.00 95.06 238 LEU A CA 1
ATOM 1889 C C . LEU A 1 238 ? -12.662 12.094 11.785 1.00 95.06 238 LEU A C 1
ATOM 1891 O O . LEU A 1 238 ? -11.927 11.113 11.667 1.00 95.06 238 LEU A O 1
ATOM 1895 N N . LEU A 1 239 ? -12.314 13.313 11.360 1.00 93.00 239 LEU A N 1
ATOM 1896 C CA . LEU A 1 239 ? -10.995 13.623 10.811 1.00 93.00 239 LEU A CA 1
ATOM 1897 C C . LEU A 1 239 ? -9.893 13.378 11.849 1.00 93.00 239 LEU A C 1
ATOM 1899 O O . LEU A 1 239 ? -8.908 12.712 11.537 1.00 93.00 239 LEU A O 1
ATOM 1903 N N . SER A 1 240 ? -10.066 13.845 13.088 1.00 91.50 240 SER A N 1
ATOM 1904 C CA . SER A 1 240 ? -9.117 13.584 14.175 1.00 91.50 240 SER A CA 1
ATOM 1905 C C . SER A 1 240 ? -8.937 12.087 14.428 1.00 91.50 240 SER A C 1
ATOM 1907 O O . SER A 1 240 ? -7.801 11.623 14.477 1.00 91.50 240 SER A O 1
ATOM 1909 N N . ARG A 1 241 ? -10.027 11.309 14.484 1.00 92.88 241 ARG A N 1
ATOM 1910 C CA . ARG A 1 241 ? -9.956 9.844 14.617 1.00 92.88 241 ARG A CA 1
ATOM 1911 C C . ARG A 1 241 ? -9.206 9.198 13.451 1.00 92.88 241 ARG A C 1
ATOM 1913 O O . ARG A 1 241 ? -8.337 8.359 13.676 1.00 92.88 241 ARG A O 1
ATOM 1920 N N . TYR A 1 242 ? -9.511 9.602 12.217 1.00 93.06 242 TYR A N 1
ATOM 1921 C CA . TYR A 1 242 ? -8.840 9.094 11.019 1.00 93.06 242 TYR A CA 1
ATOM 1922 C C . TYR A 1 242 ? -7.327 9.371 11.053 1.00 93.06 242 TYR A C 1
ATOM 1924 O O . TYR A 1 242 ? -6.529 8.484 10.753 1.00 93.06 242 TYR A O 1
ATOM 1932 N N . ILE A 1 243 ? -6.923 10.572 11.480 1.00 90.12 243 ILE A N 1
ATOM 1933 C CA . ILE A 1 243 ? -5.513 10.959 11.628 1.00 90.12 243 ILE A CA 1
ATOM 1934 C C . ILE A 1 243 ? -4.825 10.128 12.719 1.00 90.12 243 ILE A C 1
ATOM 1936 O O . ILE A 1 243 ? -3.751 9.582 12.468 1.00 90.12 243 ILE A O 1
ATOM 1940 N N . SER A 1 244 ? -5.452 9.959 13.888 1.00 91.38 244 SER A N 1
ATOM 1941 C CA . SER A 1 244 ? -4.909 9.133 14.978 1.00 91.38 244 SER A CA 1
ATOM 1942 C C . SER A 1 244 ? -4.734 7.667 14.570 1.00 91.38 244 SER A C 1
ATOM 1944 O O . SER A 1 244 ? -3.739 7.037 14.924 1.00 91.38 244 SER A O 1
ATOM 1946 N N . TYR A 1 245 ? -5.656 7.107 13.785 1.00 93.44 245 TYR A N 1
ATOM 1947 C CA . TYR A 1 245 ? -5.476 5.767 13.218 1.00 93.44 245 TYR A CA 1
ATOM 1948 C C . TYR A 1 245 ? -4.373 5.719 12.158 1.00 93.44 245 TYR A C 1
ATOM 1950 O O . TYR A 1 245 ? -3.654 4.722 12.079 1.00 93.44 245 TYR A O 1
ATOM 1958 N N . GLY A 1 246 ? -4.187 6.791 11.385 1.00 89.06 246 GLY A N 1
ATOM 1959 C CA . GLY A 1 246 ? -3.083 6.931 10.434 1.00 89.06 246 GLY A CA 1
ATOM 1960 C C . GLY A 1 246 ? -1.700 6.849 11.089 1.00 89.06 246 GLY A C 1
ATOM 1961 O O . GLY A 1 246 ? -0.795 6.250 10.510 1.00 89.06 246 GLY A O 1
ATOM 1962 N N . SER A 1 247 ? -1.546 7.365 12.314 1.00 87.31 247 SER A N 1
ATOM 1963 C CA . SER A 1 247 ? -0.307 7.246 13.101 1.00 87.31 247 SER A CA 1
ATOM 1964 C C . SER A 1 247 ? -0.238 5.990 13.981 1.00 87.31 247 SER A C 1
ATOM 1966 O O . SER A 1 247 ? 0.707 5.825 14.754 1.00 87.31 247 SER A O 1
ATOM 1968 N N . SER A 1 248 ? -1.219 5.085 13.881 1.00 93.56 248 SER A N 1
ATOM 1969 C CA . SER A 1 248 ? -1.356 3.920 14.771 1.00 93.56 248 SER A CA 1
ATOM 1970 C C . SER A 1 248 ? -1.350 4.306 16.258 1.00 93.56 248 SER A C 1
ATOM 1972 O O . SER A 1 248 ? -0.671 3.686 17.077 1.00 93.56 248 SER A O 1
ATOM 1974 N N . LEU A 1 249 ? -2.088 5.371 16.589 1.00 91.69 249 LEU A N 1
ATOM 1975 C CA . LEU A 1 249 ? -2.184 5.983 17.922 1.00 91.69 249 LEU A CA 1
ATOM 1976 C C . LEU A 1 249 ? -0.856 6.496 18.481 1.00 91.69 249 LEU A C 1
ATOM 1978 O O . LEU A 1 249 ? -0.740 6.723 19.682 1.00 91.69 249 LEU A O 1
ATOM 1982 N N . HIS A 1 250 ? 0.153 6.685 17.633 1.00 86.50 250 HIS A N 1
ATOM 198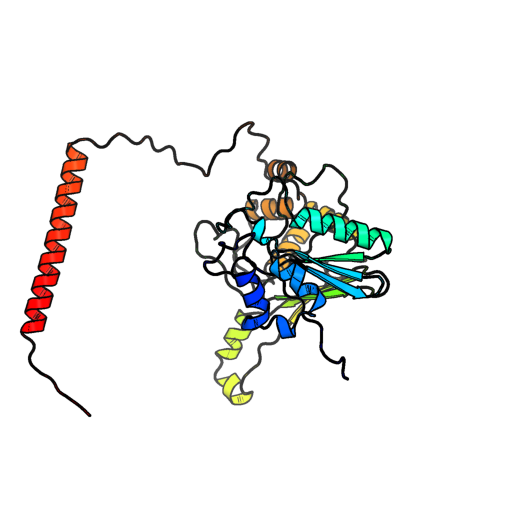3 C CA . HIS A 1 250 ? 1.363 7.354 18.069 1.00 86.50 250 HIS A CA 1
ATOM 1984 C C . HIS A 1 250 ? 1.099 8.855 18.200 1.00 86.50 250 HIS A C 1
ATOM 1986 O O . HIS A 1 250 ? 0.697 9.511 17.231 1.00 86.50 250 HIS A O 1
ATOM 1992 N N . ASP A 1 251 ? 1.329 9.378 19.400 1.00 69.62 251 ASP A N 1
ATOM 1993 C CA . ASP A 1 251 ? 1.173 10.791 19.726 1.00 69.62 251 ASP A CA 1
ATOM 1994 C C . ASP A 1 251 ? 2.470 11.551 19.410 1.00 69.62 251 ASP A C 1
ATOM 1996 O O . ASP A 1 251 ? 3.326 11.762 20.266 1.00 69.62 251 ASP A O 1
ATOM 2000 N N . ALA A 1 252 ? 2.663 11.889 18.133 1.00 63.97 252 ALA A N 1
ATOM 2001 C CA . ALA A 1 252 ? 3.854 12.619 17.689 1.00 63.97 252 ALA A CA 1
ATOM 2002 C C . ALA A 1 252 ? 3.773 14.140 17.918 1.00 63.97 252 ALA A C 1
ATOM 2004 O O . ALA A 1 252 ? 4.795 14.813 17.797 1.00 63.97 252 ALA A O 1
ATOM 2005 N N . ALA A 1 253 ? 2.570 14.662 18.181 1.00 67.88 253 ALA A N 1
ATOM 2006 C CA . ALA A 1 253 ? 2.184 16.041 18.507 1.00 67.88 253 ALA A CA 1
ATOM 2007 C C . ALA A 1 253 ? 0.719 16.254 18.063 1.00 67.88 253 ALA A C 1
ATOM 2009 O O . ALA A 1 253 ? 0.265 15.599 17.116 1.00 67.88 253 ALA A O 1
ATOM 2010 N N . PRO A 1 254 ? -0.015 17.222 18.647 1.00 72.06 254 PRO A N 1
ATOM 2011 C CA . PRO A 1 254 ? -1.342 17.588 18.164 1.00 72.06 254 PRO A CA 1
ATOM 2012 C C . PRO A 1 254 ? -1.304 18.053 16.699 1.00 72.06 254 PRO A C 1
ATOM 2014 O O . PRO A 1 254 ? -0.583 18.985 16.347 1.00 72.06 254 PRO A O 1
ATOM 2017 N N . CYS A 1 255 ? -2.114 17.424 15.844 1.00 79.38 255 CYS A N 1
ATOM 2018 C CA . CYS A 1 255 ? -2.317 17.864 14.463 1.00 79.38 255 CYS A CA 1
ATOM 2019 C C . CYS A 1 255 ? -3.126 19.173 14.450 1.00 79.38 255 CYS A C 1
ATOM 2021 O O . CYS A 1 255 ? -4.346 19.171 14.678 1.00 79.38 255 CYS A O 1
ATOM 2023 N N . ASP A 1 256 ? -2.419 20.281 14.219 1.00 83.75 256 ASP A N 1
ATOM 2024 C CA . ASP A 1 256 ? -2.957 21.639 14.140 1.00 83.75 256 ASP A CA 1
ATOM 2025 C C . ASP A 1 256 ? -3.858 21.862 12.907 1.00 83.75 256 ASP A C 1
ATOM 2027 O O . ASP A 1 256 ? -4.120 20.953 12.115 1.00 83.75 256 ASP A O 1
ATOM 2031 N N . GLY A 1 257 ? -4.367 23.087 12.737 1.00 86.38 257 GLY A N 1
ATOM 2032 C CA . GLY A 1 257 ? -5.250 23.426 11.616 1.00 86.38 257 GLY A CA 1
ATOM 2033 C C . GLY A 1 257 ? -4.616 23.189 10.239 1.00 86.38 257 GLY A C 1
ATOM 2034 O O . GLY A 1 257 ? -5.284 22.681 9.339 1.00 86.38 257 GLY A O 1
ATOM 2035 N N . GLY A 1 258 ? -3.321 23.483 10.081 1.00 85.75 258 GLY A N 1
ATOM 2036 C CA . GLY A 1 258 ? -2.599 23.273 8.823 1.00 85.75 258 GLY A CA 1
ATOM 2037 C C . GLY A 1 258 ? -2.402 21.791 8.505 1.00 85.75 258 GLY A C 1
ATOM 2038 O O . GLY A 1 258 ? -2.626 21.354 7.372 1.00 85.75 258 GLY A O 1
ATOM 2039 N N . CYS A 1 259 ? -2.057 20.996 9.517 1.00 84.81 259 CYS A N 1
ATOM 2040 C CA . CYS A 1 259 ? -1.988 19.544 9.427 1.00 84.81 259 CYS A CA 1
ATOM 2041 C C . CYS A 1 259 ? -3.352 18.944 9.042 1.00 84.81 259 CYS A C 1
ATOM 2043 O O . CYS A 1 259 ? -3.434 18.165 8.090 1.00 84.81 259 CYS A O 1
ATOM 2045 N N . ARG A 1 260 ? -4.445 19.362 9.699 1.00 88.06 260 ARG A N 1
ATOM 2046 C CA . ARG A 1 260 ? -5.808 18.889 9.393 1.00 88.06 260 ARG A CA 1
ATOM 2047 C C . ARG A 1 260 ? -6.231 19.226 7.967 1.00 88.06 260 ARG A C 1
ATOM 2049 O O . ARG A 1 260 ? -6.745 18.346 7.280 1.00 88.06 260 ARG A O 1
ATOM 2056 N N . GLN A 1 261 ? -5.964 20.450 7.505 1.00 89.19 261 GLN A N 1
ATOM 2057 C CA . GLN A 1 261 ? -6.251 20.851 6.126 1.00 89.19 261 GLN A CA 1
ATOM 2058 C C . GLN A 1 261 ? -5.453 20.005 5.130 1.00 89.19 261 GLN A C 1
ATOM 2060 O O . GLN A 1 261 ? -6.009 19.506 4.156 1.00 89.19 261 GLN A O 1
ATOM 2065 N N . THR A 1 262 ? -4.167 19.774 5.403 1.00 87.25 262 THR A N 1
ATOM 2066 C CA . THR A 1 262 ? -3.302 18.944 4.553 1.00 87.25 262 THR A CA 1
ATOM 2067 C C . THR A 1 262 ? -3.822 17.513 4.447 1.00 87.25 262 THR A C 1
ATOM 2069 O O . THR A 1 262 ? -3.937 16.977 3.345 1.00 87.25 262 THR A O 1
ATOM 2072 N N . MET A 1 263 ? -4.195 16.907 5.576 1.00 87.81 263 MET A N 1
ATOM 2073 C CA . MET A 1 263 ? -4.757 15.556 5.609 1.00 87.81 263 MET A CA 1
ATOM 2074 C C . MET A 1 263 ? -6.099 15.483 4.878 1.00 87.81 263 MET A C 1
ATOM 2076 O O . MET A 1 263 ? -6.318 14.565 4.090 1.00 87.81 263 MET A O 1
ATOM 2080 N N . LEU A 1 264 ? -6.976 16.469 5.080 1.00 89.31 264 LEU A N 1
ATOM 2081 C CA . LEU A 1 264 ? -8.264 16.534 4.399 1.00 89.31 264 LEU A CA 1
ATOM 2082 C C . LEU A 1 264 ? -8.099 16.655 2.876 1.00 89.31 264 LEU A C 1
ATOM 2084 O O . LEU A 1 264 ? -8.735 15.911 2.128 1.00 89.31 264 LEU A O 1
ATOM 2088 N N . CYS A 1 265 ? -7.213 17.538 2.412 1.00 89.50 265 CYS A N 1
ATOM 2089 C CA . CYS A 1 265 ? -6.934 17.700 0.987 1.00 89.50 265 CYS A CA 1
ATOM 2090 C C . CYS A 1 265 ? -6.329 16.437 0.374 1.00 89.50 265 CYS A C 1
ATOM 2092 O O . CYS A 1 265 ? -6.726 16.051 -0.724 1.00 89.50 265 CYS A O 1
ATOM 2094 N N . ALA A 1 266 ? -5.446 15.742 1.095 1.00 87.06 266 ALA A N 1
ATOM 2095 C CA . ALA A 1 266 ? -4.871 14.484 0.630 1.00 87.06 266 ALA A CA 1
ATOM 2096 C C . ALA A 1 266 ? -5.922 13.370 0.462 1.00 87.06 266 ALA A C 1
ATOM 2098 O O . ALA A 1 266 ? -5.814 12.560 -0.458 1.00 87.06 266 ALA A O 1
ATOM 2099 N N . ILE A 1 267 ? -6.945 13.340 1.324 1.00 87.56 267 ILE A N 1
ATOM 2100 C CA . ILE A 1 267 ? -8.062 12.384 1.247 1.00 87.56 267 ILE A CA 1
ATOM 2101 C C . ILE A 1 267 ? -8.995 12.724 0.077 1.00 87.56 267 ILE A C 1
ATOM 2103 O O . ILE A 1 267 ? -9.420 11.832 -0.656 1.00 87.56 267 ILE A O 1
ATOM 2107 N N . MET A 1 268 ? -9.326 14.006 -0.095 1.00 83.62 268 MET A N 1
ATOM 2108 C CA . MET A 1 268 ? -10.384 14.447 -1.012 1.00 83.62 268 MET A CA 1
ATOM 2109 C C . MET A 1 268 ? -9.907 14.712 -2.442 1.00 83.62 268 MET A C 1
ATOM 2111 O O . MET A 1 268 ? -10.696 14.599 -3.380 1.00 83.62 268 MET A O 1
ATOM 2115 N N . ALA A 1 269 ? -8.641 15.087 -2.632 1.00 82.31 269 ALA A N 1
ATOM 2116 C CA . ALA A 1 269 ? -8.154 15.619 -3.896 1.00 82.31 269 ALA A CA 1
ATOM 2117 C C . ALA A 1 269 ? -6.918 14.864 -4.395 1.00 82.31 269 ALA A C 1
ATOM 2119 O O . ALA A 1 269 ? -5.784 15.233 -4.116 1.00 82.31 269 ALA A O 1
ATOM 2120 N N . SER A 1 270 ? -7.138 13.827 -5.206 1.00 78.62 270 SER A N 1
ATOM 2121 C CA . SER A 1 270 ? -6.066 13.062 -5.867 1.00 78.62 270 SER A CA 1
ATOM 2122 C C . SER A 1 270 ? -5.486 13.751 -7.112 1.00 78.62 270 SER A C 1
ATOM 2124 O O . SER A 1 270 ? -4.463 13.321 -7.646 1.00 78.62 270 SER A O 1
ATOM 2126 N N . ARG A 1 271 ? -6.120 14.824 -7.600 1.00 81.06 271 ARG A N 1
ATOM 2127 C CA . ARG A 1 271 ? -5.588 15.667 -8.678 1.00 81.06 271 ARG A CA 1
ATOM 2128 C C . ARG A 1 271 ? -4.818 16.850 -8.108 1.00 81.06 271 ARG A C 1
ATOM 2130 O O . ARG A 1 271 ? -5.231 17.443 -7.116 1.00 81.06 271 ARG A O 1
ATOM 2137 N N . ARG A 1 272 ? -3.729 17.233 -8.778 1.00 82.25 272 ARG A N 1
ATOM 2138 C CA . ARG A 1 272 ? -2.859 18.335 -8.337 1.00 82.25 272 ARG A CA 1
ATOM 2139 C C . ARG A 1 272 ? -3.586 19.678 -8.233 1.00 82.25 272 ARG A C 1
ATOM 2141 O O . ARG A 1 272 ? -3.388 20.374 -7.246 1.00 82.25 272 ARG A O 1
ATOM 2148 N N . ASP A 1 273 ? -4.376 20.036 -9.239 1.00 83.50 273 ASP A N 1
ATOM 2149 C CA . ASP A 1 273 ? -5.134 21.292 -9.293 1.00 83.50 273 ASP A CA 1
ATOM 2150 C C . ASP A 1 273 ? -6.157 21.376 -8.152 1.00 83.50 273 ASP A C 1
ATOM 2152 O O . ASP A 1 273 ? -6.154 22.334 -7.385 1.00 83.50 273 ASP A O 1
ATOM 2156 N N . LEU A 1 274 ? -6.951 20.318 -7.964 1.00 85.38 274 LEU A N 1
ATOM 2157 C CA . LEU A 1 274 ? -7.925 20.233 -6.874 1.00 85.38 274 LEU A CA 1
ATOM 2158 C C . LEU A 1 274 ? -7.252 20.236 -5.497 1.00 85.38 274 LEU A C 1
ATOM 2160 O O . LEU A 1 274 ? -7.765 20.840 -4.558 1.00 85.38 274 LEU A O 1
ATOM 2164 N N . HIS A 1 275 ? -6.096 19.583 -5.370 1.00 87.88 275 HIS A N 1
ATOM 2165 C CA . HIS A 1 275 ? -5.347 19.551 -4.119 1.00 87.88 275 HIS A CA 1
ATOM 2166 C C . HIS A 1 275 ? -4.769 20.928 -3.774 1.00 87.88 275 HIS A C 1
ATOM 2168 O O . HIS A 1 275 ? -4.858 21.364 -2.629 1.00 87.88 275 HIS A O 1
ATOM 2174 N N . ALA A 1 276 ? -4.208 21.637 -4.759 1.00 88.12 276 ALA A N 1
ATOM 2175 C CA . ALA A 1 276 ? -3.705 22.997 -4.583 1.00 88.12 276 ALA A CA 1
ATOM 2176 C C . ALA A 1 276 ? -4.831 23.968 -4.197 1.00 88.12 276 ALA A C 1
ATOM 2178 O O . ALA A 1 276 ? -4.700 24.688 -3.206 1.00 88.12 276 ALA A O 1
ATOM 2179 N N . ALA A 1 277 ? -5.966 23.901 -4.902 1.00 89.00 277 ALA A N 1
ATOM 2180 C CA . ALA A 1 277 ? -7.157 24.682 -4.583 1.00 89.00 277 ALA A CA 1
ATOM 2181 C C . ALA A 1 277 ? -7.669 24.391 -3.162 1.00 89.00 277 ALA A C 1
ATOM 2183 O O . ALA A 1 277 ? -7.961 25.318 -2.410 1.00 89.00 277 ALA A O 1
ATOM 2184 N N . CYS A 1 278 ? -7.702 23.118 -2.754 1.00 89.62 278 CYS A N 1
ATOM 2185 C CA . CYS A 1 278 ? -8.100 22.719 -1.403 1.00 89.62 278 CYS A CA 1
ATOM 2186 C C . CYS A 1 278 ? -7.180 23.295 -0.314 1.00 89.62 278 CYS A C 1
ATOM 2188 O O . CYS A 1 278 ? -7.651 23.665 0.758 1.00 89.62 278 CYS A O 1
ATOM 2190 N N . LEU A 1 279 ? -5.876 23.414 -0.573 1.00 89.56 279 LEU A N 1
ATOM 2191 C CA . LEU A 1 279 ? -4.934 24.035 0.365 1.00 89.56 279 LEU A CA 1
ATOM 2192 C C . LEU A 1 279 ? -5.027 25.570 0.402 1.00 89.56 279 LEU A C 1
ATOM 2194 O O . LEU A 1 279 ? -4.253 26.195 1.124 1.00 89.56 279 LEU A O 1
ATOM 2198 N N . GLY A 1 280 ? -5.918 26.188 -0.382 1.00 82.50 280 GLY A N 1
ATOM 2199 C CA . GLY A 1 280 ? -5.996 27.643 -0.517 1.00 82.50 280 GLY A CA 1
ATOM 2200 C C . GLY A 1 280 ? -4.857 28.240 -1.347 1.00 82.50 280 GLY A C 1
ATOM 2201 O O . GLY A 1 280 ? -4.650 29.448 -1.325 1.00 82.50 280 GLY A O 1
ATOM 2202 N N . ARG A 1 281 ? -4.118 27.411 -2.097 1.00 63.31 281 ARG A N 1
ATOM 2203 C CA . ARG A 1 281 ? -3.140 27.855 -3.098 1.00 63.31 281 ARG A CA 1
ATOM 2204 C C . ARG A 1 281 ? -3.849 27.934 -4.446 1.00 63.31 281 ARG A C 1
ATOM 2206 O O . ARG A 1 281 ? -3.672 27.067 -5.301 1.00 63.31 281 ARG A O 1
ATOM 2213 N N . GLY A 1 282 ? -4.748 28.907 -4.574 1.00 39.69 282 GLY A N 1
ATOM 2214 C CA . GLY A 1 282 ? -5.376 29.223 -5.852 1.00 39.69 282 GLY A CA 1
ATOM 2215 C C . GLY A 1 282 ? -4.311 29.631 -6.868 1.00 39.69 282 GLY A C 1
ATOM 2216 O O . GLY A 1 282 ? -3.426 30.405 -6.531 1.00 39.69 282 GLY A O 1
ATOM 2217 N N . ASP A 1 283 ? -4.395 29.036 -8.055 1.00 41.62 283 ASP A N 1
ATOM 2218 C CA . ASP A 1 283 ? -3.822 29.437 -9.346 1.00 41.62 283 ASP A CA 1
ATOM 2219 C C . ASP A 1 283 ? -2.911 30.691 -9.344 1.00 41.62 283 ASP A C 1
ATOM 2221 O O . ASP A 1 283 ? -3.291 31.757 -9.825 1.00 41.62 283 ASP A O 1
ATOM 2225 N N . GLU A 1 284 ? -1.675 30.570 -8.846 1.00 35.16 284 GLU A N 1
ATOM 2226 C CA . GLU A 1 284 ? -0.594 31.420 -9.347 1.00 35.16 284 GLU A CA 1
ATOM 2227 C C . GLU A 1 284 ? -0.165 30.827 -10.686 1.00 35.16 284 GLU A C 1
ATOM 2229 O O . GLU A 1 284 ? 0.494 29.786 -10.765 1.00 35.16 284 GLU A O 1
ATOM 2234 N N . GLY A 1 285 ? -0.636 31.462 -11.755 1.00 35.22 285 GLY A N 1
ATOM 2235 C CA . GLY A 1 285 ? -0.285 31.097 -13.110 1.00 35.22 285 GLY A CA 1
ATOM 2236 C C . GLY A 1 285 ? 1.230 31.088 -13.340 1.00 35.22 285 GLY A C 1
ATOM 2237 O O . GLY A 1 285 ? 1.962 31.950 -12.870 1.00 35.22 285 GLY A O 1
ATOM 2238 N N . HIS A 1 286 ? 1.628 30.158 -14.205 1.00 37.06 286 HIS A N 1
ATOM 2239 C CA . HIS A 1 286 ? 2.891 30.081 -14.940 1.00 37.06 286 HIS A CA 1
ATOM 2240 C C . HIS A 1 286 ? 4.149 29.522 -14.249 1.00 37.06 286 HIS A C 1
ATOM 2242 O O . HIS A 1 286 ? 4.659 29.999 -13.245 1.00 37.06 286 HIS A O 1
ATOM 2248 N N . SER A 1 287 ? 4.724 28.580 -15.004 1.00 28.50 287 SER A N 1
ATOM 2249 C CA . SER A 1 287 ? 6.125 28.166 -15.058 1.00 28.50 287 SER A CA 1
ATOM 2250 C C . SER A 1 287 ? 6.642 27.178 -14.018 1.00 28.50 287 SER A C 1
ATOM 2252 O O . SER A 1 287 ? 6.540 27.316 -12.805 1.00 28.50 287 SER A O 1
ATOM 2254 N N . ALA A 1 288 ? 7.287 26.151 -14.566 1.00 40.19 288 ALA A N 1
ATOM 2255 C CA . ALA A 1 288 ? 8.193 25.275 -13.860 1.00 40.19 288 ALA A CA 1
ATOM 2256 C C . ALA A 1 288 ? 9.320 26.092 -13.204 1.00 40.19 288 ALA A C 1
ATOM 2258 O O . ALA A 1 288 ? 10.328 26.381 -13.834 1.00 40.19 288 ALA A O 1
ATOM 2259 N N . HIS A 1 289 ? 9.170 26.405 -11.924 1.00 31.25 289 HIS A N 1
ATOM 2260 C CA . HIS A 1 289 ? 10.266 26.713 -11.012 1.00 31.25 289 HIS A CA 1
ATOM 2261 C C . HIS A 1 289 ? 10.006 25.854 -9.767 1.00 31.25 289 HIS A C 1
ATOM 2263 O O . HIS A 1 289 ? 8.895 25.779 -9.259 1.00 31.25 289 HIS A O 1
ATOM 2269 N N . GLY A 1 290 ? 10.910 24.949 -9.398 1.00 29.28 290 GLY A N 1
ATOM 2270 C CA . GLY A 1 290 ? 12.144 25.342 -8.736 1.00 29.28 290 GLY A CA 1
ATOM 2271 C C . GLY A 1 290 ? 11.806 25.619 -7.272 1.00 29.28 290 GLY A C 1
ATOM 2272 O O . GLY A 1 290 ? 10.994 26.487 -6.984 1.00 29.28 290 GLY A O 1
ATOM 2273 N N . LEU A 1 291 ? 12.370 24.828 -6.358 1.00 28.28 291 LEU A N 1
ATOM 2274 C CA . LEU A 1 291 ? 12.333 25.071 -4.910 1.00 28.28 291 LEU A CA 1
ATOM 2275 C C . LEU A 1 291 ? 12.581 26.562 -4.593 1.00 28.28 291 LEU A C 1
ATOM 2277 O O . LEU A 1 291 ? 13.326 27.200 -5.337 1.00 28.28 291 LEU A O 1
ATOM 2281 N N . PRO A 1 292 ? 12.024 27.111 -3.498 1.00 26.97 292 PRO A N 1
ATOM 2282 C CA . PRO A 1 292 ? 12.183 28.523 -3.179 1.00 26.97 292 PRO A CA 1
ATOM 2283 C C . PRO A 1 292 ? 13.665 28.830 -2.940 1.00 26.97 292 PRO A C 1
ATOM 2285 O O . PRO A 1 292 ? 14.253 28.398 -1.945 1.00 26.97 292 PRO A O 1
ATOM 2288 N N . VAL A 1 293 ? 14.265 29.564 -3.874 1.00 30.31 293 VAL A N 1
ATOM 2289 C CA . VAL A 1 293 ? 15.516 30.283 -3.653 1.00 30.31 293 VAL A CA 1
ATOM 2290 C C . VAL A 1 293 ? 15.149 31.475 -2.778 1.00 30.31 293 VAL A C 1
ATOM 2292 O O . VAL A 1 293 ? 14.230 32.227 -3.089 1.00 30.31 293 VAL A O 1
ATOM 2295 N N . LYS A 1 294 ? 15.813 31.600 -1.629 1.00 30.78 294 LYS A N 1
ATOM 2296 C CA . LYS A 1 294 ? 15.752 32.821 -0.829 1.00 30.78 294 LYS A CA 1
ATOM 2297 C C . LYS A 1 294 ? 16.353 33.942 -1.672 1.00 30.78 294 LYS A C 1
ATOM 2299 O O . LYS A 1 294 ? 17.551 33.891 -1.937 1.00 30.78 294 LYS A O 1
ATOM 2304 N N . ASP A 1 295 ? 15.561 34.950 -2.015 1.00 30.86 295 ASP A N 1
ATOM 2305 C CA . ASP A 1 295 ? 16.079 36.246 -2.452 1.00 30.86 295 ASP A CA 1
ATOM 2306 C C . ASP A 1 295 ? 16.754 36.927 -1.254 1.00 30.86 295 ASP A C 1
ATOM 2308 O O . ASP A 1 295 ? 16.180 37.746 -0.539 1.00 30.86 295 ASP A O 1
ATOM 2312 N N . GLY A 1 296 ? 17.990 36.518 -0.982 1.00 34.03 296 GLY A N 1
ATOM 2313 C CA . GLY A 1 296 ? 18.974 37.407 -0.399 1.00 34.03 296 GLY A CA 1
ATOM 2314 C C . GLY A 1 296 ? 19.591 38.162 -1.562 1.00 34.03 296 GLY A C 1
ATOM 2315 O O . GLY A 1 296 ? 20.176 37.540 -2.443 1.00 34.03 296 GLY A O 1
ATOM 2316 N N . ALA A 1 297 ? 19.449 39.483 -1.588 1.00 37.84 297 ALA A N 1
ATOM 2317 C CA . ALA A 1 297 ? 20.284 40.311 -2.439 1.00 37.84 297 ALA A CA 1
ATOM 2318 C C . ALA A 1 297 ? 21.750 40.050 -2.046 1.00 37.84 297 ALA A C 1
ATOM 2320 O O . ALA A 1 297 ? 22.236 40.574 -1.044 1.00 37.84 297 ALA A O 1
ATOM 2321 N N . GLU A 1 298 ? 22.429 39.173 -2.785 1.00 41.34 298 GLU A N 1
ATOM 2322 C CA . GLU A 1 298 ? 23.860 38.944 -2.642 1.00 41.34 298 GLU A CA 1
ATOM 2323 C C . GLU A 1 298 ? 24.576 40.182 -3.176 1.00 41.34 298 GLU A C 1
ATOM 2325 O O . GLU A 1 298 ? 24.754 40.380 -4.378 1.00 41.34 298 GLU A O 1
ATOM 2330 N N . THR A 1 299 ? 24.980 41.058 -2.262 1.00 50.00 299 THR A N 1
ATOM 2331 C CA . THR A 1 299 ? 26.030 42.028 -2.544 1.00 50.00 299 THR A CA 1
ATOM 2332 C C . THR A 1 299 ? 27.295 41.250 -2.896 1.00 50.00 299 THR A C 1
ATOM 2334 O O . THR A 1 299 ? 27.792 40.486 -2.066 1.00 50.00 299 THR A O 1
ATOM 2337 N N . LEU A 1 300 ? 27.800 41.431 -4.121 1.00 54.94 300 LEU A N 1
ATOM 2338 C CA . LEU A 1 300 ? 29.086 40.885 -4.561 1.00 54.94 300 LEU A CA 1
ATOM 2339 C C . LEU A 1 300 ? 30.162 41.165 -3.493 1.00 54.94 300 LEU A C 1
ATOM 2341 O O . LEU A 1 300 ? 30.295 42.319 -3.073 1.00 54.94 300 LEU A O 1
ATOM 2345 N N . PRO A 1 301 ? 30.918 40.145 -3.043 1.00 61.59 301 PRO A N 1
ATOM 2346 C CA . PRO A 1 301 ? 31.931 40.328 -2.014 1.00 61.59 301 PRO A CA 1
ATOM 2347 C C . PRO A 1 301 ? 32.983 41.318 -2.505 1.00 61.59 301 PRO A C 1
ATOM 2349 O O . PRO A 1 301 ? 33.486 41.220 -3.628 1.00 61.59 301 PRO A O 1
ATOM 2352 N N . THR A 1 302 ? 33.322 42.288 -1.663 1.00 75.06 302 THR A N 1
ATOM 2353 C CA . THR A 1 302 ? 34.370 43.250 -1.995 1.00 75.06 302 THR A CA 1
ATOM 2354 C C . THR A 1 302 ? 35.733 42.553 -1.991 1.00 75.06 302 THR A C 1
ATOM 2356 O O . THR A 1 302 ? 35.926 41.519 -1.349 1.00 75.06 302 THR A O 1
ATOM 2359 N N . VAL A 1 303 ? 36.732 43.131 -2.666 1.00 73.12 303 VAL A N 1
ATOM 2360 C CA . VAL A 1 303 ? 38.120 42.615 -2.652 1.00 73.12 303 VAL A CA 1
ATOM 2361 C C . VAL A 1 303 ? 38.635 42.433 -1.215 1.00 73.12 303 VAL A C 1
ATOM 2363 O O . VAL A 1 303 ? 39.386 41.499 -0.924 1.00 73.12 303 VAL A O 1
ATOM 2366 N N . ARG A 1 304 ? 38.173 43.279 -0.287 1.00 71.75 304 ARG A N 1
ATOM 2367 C CA . ARG A 1 304 ? 38.476 43.181 1.142 1.00 71.75 304 ARG A CA 1
ATOM 2368 C C . ARG A 1 304 ? 37.906 41.905 1.767 1.00 71.75 304 ARG A C 1
ATOM 2370 O O . ARG A 1 304 ? 38.631 41.244 2.504 1.00 71.75 304 ARG A O 1
ATOM 2377 N N . ASP A 1 305 ? 36.678 41.519 1.431 1.00 69.12 305 ASP A N 1
ATOM 2378 C CA . ASP A 1 305 ? 36.025 40.315 1.966 1.00 69.12 305 ASP A CA 1
ATOM 2379 C C . ASP A 1 305 ? 36.719 39.036 1.487 1.00 69.12 305 ASP A C 1
ATOM 2381 O O . ASP A 1 305 ? 36.967 38.121 2.274 1.00 69.12 305 ASP A O 1
ATOM 2385 N N . VAL A 1 306 ? 37.135 39.004 0.217 1.00 74.69 306 VAL A N 1
ATOM 2386 C CA . VAL A 1 306 ? 37.908 37.885 -0.347 1.00 74.69 306 VAL A CA 1
ATOM 2387 C C . VAL A 1 306 ? 39.288 37.787 0.306 1.00 74.69 306 VAL A C 1
ATOM 2389 O O . VAL A 1 306 ? 39.742 36.695 0.647 1.00 74.69 306 VAL A O 1
ATOM 2392 N N . THR A 1 307 ? 39.945 38.925 0.543 1.00 74.81 307 THR A N 1
ATOM 2393 C CA . THR A 1 307 ? 41.265 38.958 1.192 1.00 74.81 307 THR A CA 1
ATOM 2394 C C . THR A 1 307 ? 41.182 38.475 2.645 1.00 74.81 307 THR A C 1
ATOM 2396 O O . THR A 1 307 ? 42.007 37.672 3.087 1.00 74.81 307 THR A O 1
ATOM 2399 N N . VAL A 1 308 ? 40.153 38.898 3.389 1.00 80.69 308 VAL A N 1
ATOM 2400 C CA . VAL A 1 308 ? 39.890 38.418 4.757 1.00 80.69 308 VAL A CA 1
ATOM 2401 C C . VAL A 1 308 ? 39.567 36.918 4.761 1.00 80.69 308 VAL A C 1
ATOM 2403 O O . VAL A 1 308 ? 40.122 36.174 5.566 1.00 80.69 308 VAL A O 1
ATOM 2406 N N . GLY A 1 309 ? 38.750 36.433 3.823 1.00 77.75 309 GLY A N 1
ATOM 2407 C CA . GLY A 1 309 ? 38.440 35.005 3.707 1.00 77.75 309 GLY A CA 1
ATOM 2408 C C . 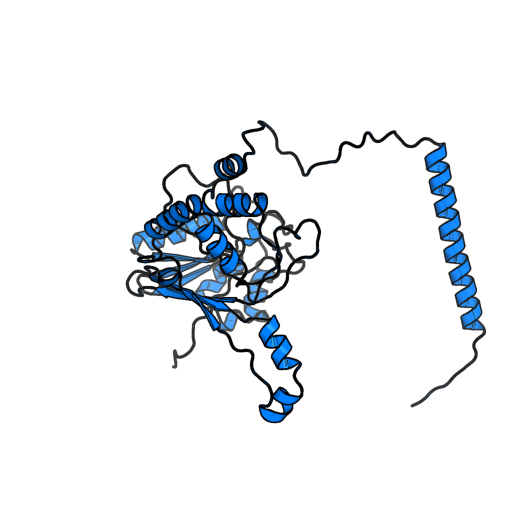GLY A 1 309 ? 39.670 34.132 3.427 1.00 77.75 309 GLY A C 1
ATOM 2409 O O . GLY A 1 309 ? 39.854 33.091 4.066 1.00 77.75 309 GLY A O 1
ATOM 2410 N N . LEU A 1 310 ? 40.549 34.566 2.518 1.00 79.19 310 LEU A N 1
ATOM 2411 C CA . LEU A 1 310 ? 41.781 33.843 2.180 1.00 79.19 310 LEU A CA 1
ATOM 2412 C C . LEU A 1 310 ? 42.787 33.841 3.335 1.00 79.19 310 LEU A C 1
ATOM 2414 O O . LEU A 1 310 ? 43.382 32.802 3.622 1.00 79.19 310 LEU A O 1
ATOM 2418 N N . THR A 1 311 ? 42.948 34.971 4.029 1.00 83.06 311 THR A N 1
ATOM 2419 C CA . THR A 1 311 ? 43.851 35.072 5.188 1.00 83.06 311 THR A CA 1
ATOM 2420 C C . THR A 1 311 ? 43.390 34.201 6.351 1.00 83.06 311 THR A C 1
ATOM 2422 O O . THR A 1 311 ? 44.187 33.420 6.867 1.00 83.06 311 THR A O 1
ATOM 2425 N N . VAL A 1 312 ? 42.101 34.238 6.705 1.00 84.56 312 VAL A N 1
ATOM 2426 C CA . VAL A 1 312 ? 41.536 33.367 7.751 1.00 84.56 312 VAL A CA 1
ATOM 2427 C C . VAL A 1 312 ? 41.711 31.892 7.382 1.00 84.56 312 VAL A C 1
ATOM 2429 O O . VAL A 1 312 ? 42.155 31.097 8.211 1.00 84.56 312 VAL A O 1
ATOM 2432 N N . SER A 1 313 ? 41.439 31.527 6.127 1.00 82.19 313 SER A N 1
ATOM 2433 C CA . SER A 1 313 ? 41.594 30.146 5.654 1.00 82.19 313 SER A CA 1
ATOM 2434 C C . SER A 1 313 ? 43.050 29.674 5.736 1.00 82.19 313 SER A C 1
ATOM 2436 O O . SER A 1 313 ? 43.318 28.582 6.238 1.00 82.19 313 SER A O 1
ATOM 2438 N N . ALA A 1 314 ? 44.005 30.511 5.317 1.00 86.94 314 ALA A N 1
ATOM 2439 C CA . ALA A 1 314 ? 45.430 30.205 5.406 1.00 86.94 314 ALA A CA 1
ATOM 2440 C C . ALA A 1 314 ? 45.901 30.052 6.863 1.00 86.94 314 ALA A C 1
ATOM 2442 O O . ALA A 1 314 ? 46.644 29.118 7.170 1.00 86.94 314 ALA A O 1
ATOM 2443 N N . SER A 1 315 ? 45.432 30.907 7.780 1.00 85.88 315 SER A N 1
ATOM 2444 C CA . SER A 1 315 ? 45.754 30.809 9.210 1.00 85.88 315 SER A CA 1
ATOM 2445 C C . SER A 1 315 ? 45.195 29.539 9.853 1.00 85.88 315 SER A C 1
ATOM 2447 O O . SER A 1 315 ? 45.891 28.895 10.638 1.00 85.88 315 SER A O 1
ATOM 2449 N N . VAL A 1 316 ? 43.971 29.135 9.496 1.00 87.44 316 VAL A N 1
ATOM 2450 C CA . VAL A 1 316 ? 43.362 27.890 9.992 1.00 87.44 316 VAL A CA 1
ATOM 2451 C C . VAL A 1 316 ? 44.142 26.673 9.498 1.00 87.44 316 VAL A C 1
ATOM 2453 O O . VAL A 1 316 ? 44.478 25.797 10.295 1.00 87.44 316 VAL A O 1
ATOM 2456 N N . VAL A 1 317 ? 44.493 26.631 8.210 1.00 88.38 317 VAL A N 1
ATOM 2457 C CA . VAL A 1 317 ? 45.289 25.532 7.644 1.00 88.38 317 VAL A CA 1
ATOM 2458 C C . VAL A 1 317 ? 46.672 25.471 8.294 1.00 88.38 317 VAL A C 1
ATOM 2460 O O . VAL A 1 317 ? 47.096 24.393 8.711 1.00 88.38 317 VAL A O 1
ATOM 2463 N N . ALA A 1 318 ? 47.349 26.610 8.466 1.00 89.75 318 ALA A N 1
ATOM 2464 C CA . ALA A 1 318 ? 48.634 26.670 9.160 1.00 89.75 318 ALA A CA 1
ATOM 2465 C C . ALA A 1 318 ? 48.527 26.171 10.614 1.00 89.75 318 ALA A C 1
ATOM 2467 O O . ALA A 1 318 ? 49.369 25.391 11.061 1.00 89.75 318 ALA A O 1
ATOM 2468 N N . GLY A 1 319 ? 47.460 26.543 11.330 1.00 90.19 319 GLY A N 1
ATOM 2469 C CA . GLY A 1 319 ? 47.183 26.063 12.686 1.00 90.19 319 GLY A CA 1
ATOM 2470 C C . GLY A 1 319 ? 46.973 24.547 12.756 1.00 90.19 319 GLY A C 1
ATOM 2471 O O . GLY A 1 319 ? 47.553 23.880 13.614 1.00 90.19 319 GLY A O 1
ATOM 2472 N N . ILE A 1 320 ? 46.206 23.977 11.821 1.00 88.25 320 ILE A N 1
ATOM 2473 C CA . ILE A 1 320 ? 45.987 22.524 11.732 1.00 88.25 320 ILE A CA 1
ATOM 2474 C C . ILE A 1 320 ? 47.301 21.797 11.430 1.00 88.25 320 ILE A C 1
ATOM 2476 O O . ILE A 1 320 ? 47.615 20.800 12.081 1.00 88.25 320 ILE A O 1
ATOM 2480 N N . VAL A 1 321 ? 48.100 22.302 10.487 1.00 89.88 321 VAL A N 1
ATOM 2481 C CA . VAL A 1 321 ? 49.400 21.710 10.139 1.00 89.88 321 VAL A CA 1
ATOM 2482 C C . VAL A 1 321 ? 50.349 21.737 11.340 1.00 89.88 321 VAL A C 1
ATOM 2484 O O . VAL A 1 321 ? 50.950 20.710 11.658 1.00 89.88 321 VAL A O 1
ATOM 2487 N N . LEU A 1 322 ? 50.431 22.854 12.069 1.00 88.81 322 LEU A N 1
ATOM 2488 C CA . LEU A 1 322 ? 51.244 22.957 13.285 1.00 88.81 322 LEU A CA 1
ATOM 2489 C C . LEU A 1 322 ? 50.778 21.989 14.379 1.00 88.81 322 LEU A C 1
ATOM 2491 O O . LEU A 1 322 ? 51.612 21.335 15.007 1.00 88.81 322 LEU A O 1
ATOM 2495 N N . LEU A 1 323 ? 49.465 21.828 14.572 1.00 87.44 323 LEU A N 1
ATOM 2496 C CA . LEU A 1 323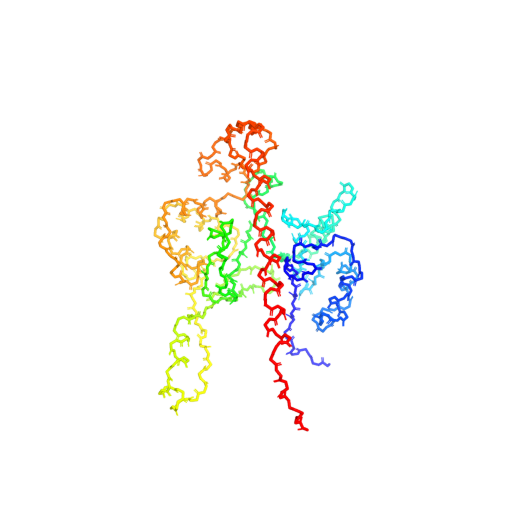 ? 48.908 20.853 15.514 1.00 87.44 323 LEU A CA 1
ATOM 2497 C C . LEU A 1 323 ? 49.258 19.412 15.129 1.00 87.44 323 LEU A C 1
ATOM 2499 O O . LEU A 1 323 ? 49.618 18.613 15.996 1.00 87.44 323 LEU A O 1
ATOM 2503 N N . VAL A 1 324 ? 49.194 19.071 13.841 1.00 85.56 324 VAL A N 1
ATOM 2504 C CA . VAL A 1 324 ? 49.569 17.740 13.343 1.00 85.56 324 VAL A CA 1
ATOM 2505 C C . VAL A 1 324 ? 51.065 17.491 13.528 1.00 85.56 324 VAL A C 1
ATOM 2507 O O . VAL A 1 324 ? 51.443 16.422 14.013 1.00 85.56 324 VAL A O 1
ATOM 2510 N N . ILE A 1 325 ? 51.917 18.472 13.218 1.00 83.50 325 ILE A N 1
ATOM 2511 C CA . ILE A 1 325 ? 53.369 18.378 13.427 1.00 83.50 325 ILE A CA 1
ATOM 2512 C C . ILE A 1 325 ? 53.683 18.214 14.920 1.00 83.50 325 ILE A C 1
ATOM 2514 O O . ILE A 1 325 ? 54.429 17.306 15.288 1.00 83.50 325 ILE A O 1
ATOM 2518 N N . ALA A 1 326 ? 53.065 19.012 15.795 1.00 81.94 326 ALA A N 1
ATOM 2519 C CA . ALA A 1 326 ? 53.245 18.916 17.243 1.00 81.94 326 ALA A CA 1
ATOM 2520 C C . ALA A 1 326 ? 52.770 17.564 17.802 1.00 81.94 326 ALA A C 1
ATOM 2522 O O . ALA A 1 326 ? 53.456 16.952 18.626 1.00 81.94 326 ALA A O 1
ATOM 2523 N N . LYS A 1 327 ? 51.627 17.049 17.324 1.00 78.19 327 LYS A N 1
ATOM 2524 C CA . LYS A 1 327 ? 51.115 15.723 17.701 1.00 78.19 327 LYS A CA 1
ATOM 2525 C C . LYS A 1 327 ? 52.059 14.615 17.239 1.00 78.19 327 LYS A C 1
ATOM 2527 O O . LYS A 1 327 ? 52.354 13.711 18.016 1.00 78.19 327 LYS A O 1
ATOM 2532 N N . ARG A 1 328 ? 52.587 14.701 16.014 1.00 77.50 328 ARG A N 1
ATOM 2533 C CA . ARG A 1 328 ? 53.548 13.726 15.478 1.00 77.50 328 ARG A CA 1
ATOM 2534 C C . ARG A 1 328 ? 54.872 13.758 16.246 1.00 77.50 328 ARG A C 1
ATOM 2536 O O . ARG A 1 328 ? 55.381 12.701 16.599 1.00 77.50 328 ARG A O 1
ATOM 2543 N N . ALA A 1 329 ? 55.375 14.943 16.595 1.00 73.69 329 ALA A N 1
ATOM 2544 C CA . ALA A 1 329 ? 56.567 15.100 17.430 1.00 73.69 329 ALA A CA 1
ATOM 2545 C C . ALA A 1 329 ? 56.371 14.537 18.851 1.00 73.69 329 ALA A C 1
ATOM 2547 O O . ALA A 1 329 ? 57.286 13.920 19.394 1.00 73.69 329 ALA A O 1
ATOM 2548 N N . ARG A 1 330 ? 55.172 14.687 19.439 1.00 71.19 330 ARG A N 1
ATOM 2549 C CA . ARG A 1 330 ? 5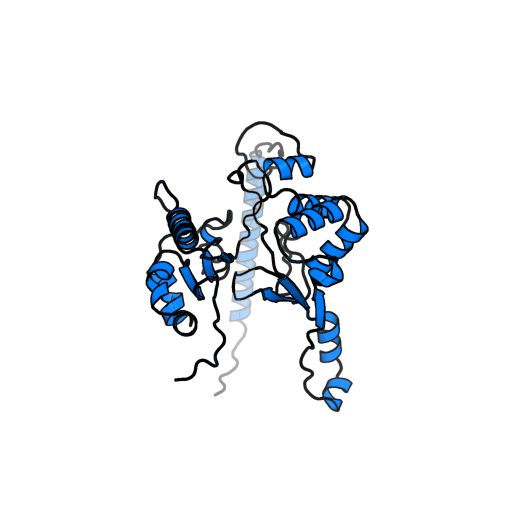4.815 14.051 20.720 1.00 71.19 330 ARG A CA 1
ATOM 2550 C C . ARG A 1 330 ? 54.753 12.527 20.622 1.00 71.19 330 ARG A C 1
ATOM 2552 O O . ARG A 1 330 ? 55.280 11.862 21.504 1.00 71.19 330 ARG A O 1
ATOM 2559 N N . MET A 1 331 ? 54.164 11.973 19.559 1.00 65.81 331 MET A N 1
ATOM 2560 C CA . MET A 1 331 ? 54.093 10.515 19.382 1.00 65.81 331 MET A CA 1
ATOM 2561 C C . MET A 1 331 ? 55.474 9.882 19.163 1.00 65.81 331 MET A C 1
ATOM 2563 O O . MET A 1 331 ? 55.726 8.802 19.676 1.00 65.81 331 MET A O 1
ATOM 2567 N N . MET A 1 332 ? 56.397 10.572 18.487 1.00 60.25 332 MET A N 1
ATOM 2568 C CA . MET A 1 332 ? 57.768 10.080 18.274 1.00 60.25 332 MET A CA 1
ATOM 2569 C C . MET A 1 332 ? 58.658 10.143 19.531 1.00 60.25 332 MET A C 1
ATOM 2571 O O . MET A 1 332 ? 59.741 9.566 19.529 1.00 60.25 332 MET A O 1
ATOM 2575 N N . ARG A 1 333 ? 58.228 10.829 20.603 1.00 56.91 333 ARG A N 1
ATOM 2576 C CA . ARG A 1 333 ? 58.935 10.867 21.899 1.00 56.91 333 ARG A CA 1
ATOM 2577 C C . ARG A 1 333 ? 58.426 9.833 22.911 1.00 56.91 333 ARG A C 1
ATOM 2579 O O . ARG A 1 333 ? 59.060 9.663 23.946 1.00 56.91 333 ARG A O 1
ATOM 2586 N N . ALA A 1 334 ? 57.319 9.142 22.636 1.00 47.94 334 ALA A N 1
ATOM 2587 C CA . ALA A 1 334 ? 56.800 8.096 23.514 1.00 47.94 334 ALA A CA 1
ATOM 2588 C C . ALA A 1 334 ? 57.392 6.729 23.120 1.00 47.94 334 ALA A C 1
ATOM 2590 O O . ALA A 1 334 ? 57.005 6.125 22.121 1.00 47.94 334 ALA A O 1
ATOM 2591 N N . GLN A 1 335 ? 58.374 6.270 23.898 1.00 45.84 335 GLN A N 1
ATOM 2592 C CA . GLN A 1 335 ? 59.004 4.956 23.781 1.00 45.84 335 GLN A CA 1
ATOM 2593 C C . GLN A 1 335 ? 58.032 3.797 24.079 1.00 45.84 335 GLN A C 1
ATOM 2595 O O . GLN A 1 335 ? 57.275 3.837 25.042 1.00 45.84 335 GLN A O 1
ATOM 2600 N N . HIS A 1 336 ? 58.144 2.753 23.249 1.00 54.19 336 HIS A N 1
ATOM 2601 C CA . HIS A 1 336 ? 58.159 1.318 23.575 1.00 54.19 336 HIS A CA 1
ATOM 2602 C C . HIS A 1 336 ? 57.284 0.800 24.731 1.00 54.19 336 HIS A C 1
ATOM 2604 O O . HIS A 1 336 ? 57.731 0.743 25.868 1.00 54.19 336 HIS A O 1
ATOM 2610 N N . TYR A 1 337 ? 56.144 0.208 24.372 1.00 44.66 337 TYR A N 1
ATOM 2611 C CA . TYR A 1 337 ? 55.559 -0.993 24.992 1.00 44.66 337 TYR A CA 1
ATOM 2612 C C . TYR A 1 337 ? 54.820 -1.711 23.852 1.00 44.66 337 TYR A C 1
ATOM 2614 O O . TYR A 1 337 ? 54.137 -1.055 23.076 1.00 44.66 337 TYR A O 1
ATOM 2622 N N . GLY A 1 338 ? 54.898 -3.003 23.572 1.00 37.53 338 GLY A N 1
ATOM 2623 C CA . GLY A 1 338 ? 55.424 -4.193 24.223 1.00 37.53 338 GLY A CA 1
ATOM 2624 C C . GLY A 1 338 ? 54.642 -5.321 23.539 1.00 37.53 338 GLY A C 1
ATOM 2625 O O . GLY A 1 338 ? 53.414 -5.296 23.553 1.00 37.53 338 GLY A O 1
ATOM 2626 N N . ARG A 1 339 ? 55.321 -6.231 22.830 1.00 38.53 339 ARG A N 1
ATOM 2627 C CA . ARG A 1 339 ? 54.682 -7.402 22.203 1.00 38.53 339 ARG A CA 1
ATOM 2628 C C . ARG A 1 339 ? 54.028 -8.244 23.298 1.00 38.53 339 ARG A C 1
ATOM 2630 O O . ARG A 1 339 ? 54.722 -8.618 24.237 1.00 38.53 339 ARG A O 1
ATOM 2637 N N . PHE A 1 340 ? 52.768 -8.618 23.111 1.00 38.03 340 PHE A N 1
ATOM 2638 C CA . PHE A 1 340 ? 52.227 -9.828 23.717 1.00 38.03 340 PHE A CA 1
ATOM 2639 C C . PHE A 1 340 ? 51.620 -10.718 22.636 1.00 38.03 340 PHE A C 1
ATOM 2641 O O . PHE A 1 340 ? 51.014 -10.236 21.678 1.00 38.03 340 PHE A O 1
ATOM 2648 N N . ILE A 1 341 ? 51.966 -11.990 22.809 1.00 44.28 341 ILE A N 1
ATOM 2649 C CA . ILE A 1 341 ? 51.626 -13.196 22.057 1.00 44.28 341 ILE A CA 1
ATOM 2650 C C . ILE A 1 341 ? 50.122 -13.447 22.115 1.00 44.28 341 ILE A C 1
ATOM 2652 O O . ILE A 1 341 ? 49.538 -13.156 23.185 1.00 44.28 341 ILE A O 1
#

Radius of gyration: 27.45 Å; chains: 1; bounding box: 80×76×64 Å

Foldseek 3Di:
DDPPDDQDDDADDQVNDVPRLQQAQQDLPVLVCCCPPVCVVVRDDPVFSVVSSRGNWGKDDPDLAEIETHDACSQVDPSRNNDHDPDPDDPRVVVVVVVVVVSVVSNHDYDYDYHDPLAAAQPDDDDDDPDDDDDFDAQFQDFDPDPVRNLPRHGAFGKDKDWDADPVNGFTFKIWMKTFPVVVVVVCVPDPVNCVPPNDDDGDIDTQDMPCPVQVFRGRGPVRLVVSLVVCVVDVVSLQVVVCVNRVNDCRDDQDPLSSLLSNLRSNHSHPQSSCVSSVNPDPDDDDDDDDDPPDPDDDDDPVNVVVVVVVVVVVVVVVVVVVVVVVVVVVPDDDDDDDD

pLDDT: mean 83.35, std 17.59, range [26.97, 98.5]